Protein AF-A0A1F8TUD1-F1 (afdb_monomer_lite)

Radius of gyration: 25.62 Å; chains: 1; bounding box: 61×41×68 Å

Secondary structure (DSSP, 8-state):
-TT-HHHHHHHHHHHHHHHHHHHTTS-SHHHHHHHHHHHHHHHHIIIIIIS--PPPHHHHTTHHHHHHHHHHHHH---HHHHHHHHHHHHHHHHHHHHTTTT--GGG--HHHHHHHHHHHHHHHHHHHHHHHHHHHHHHHHTT------SHHHHHHHHHHHHHHHHHHHHHHHH-HHHHHHHHHHHHHTT-TTHHHHHHHHHHHHHHHHHHHHHHHHHHHT-SS----S----S----B-HHHHHHHHHHHHHHHHHHHHHHHHHHHS-GGGTTS----HHHHHHSSHHHHHHHHHHHHHHHHHHHHHB---SHHHHHHHHHHHHHHHHHHHHHHHHHHHHHHHHHHHH-S--

Structure (mmCIF, N/CA/C/O backbone):
data_AF-A0A1F8TUD1-F1
#
_entry.id   AF-A0A1F8TUD1-F1
#
loop_
_atom_site.group_PDB
_atom_site.id
_atom_site.type_symbol
_atom_site.label_atom_id
_atom_site.label_alt_id
_atom_site.label_comp_id
_atom_site.label_asym_id
_atom_site.label_entity_id
_atom_site.label_seq_id
_atom_site.pdbx_PDB_ins_code
_atom_site.Cartn_x
_atom_site.Cartn_y
_atom_site.Cartn_z
_atom_site.occupancy
_atom_site.B_iso_or_equiv
_atom_site.auth_seq_id
_atom_site.auth_comp_id
_atom_site.auth_asym_id
_atom_site.auth_atom_id
_atom_site.pdbx_PDB_model_num
ATOM 1 N N . MET A 1 1 ? -3.704 -7.486 23.487 1.00 61.41 1 MET A N 1
ATOM 2 C CA . MET A 1 1 ? -3.042 -7.770 22.191 1.00 61.41 1 MET A CA 1
ATOM 3 C C . MET A 1 1 ? -1.531 -8.007 22.282 1.00 61.41 1 MET A C 1
ATOM 5 O O . MET A 1 1 ? -1.034 -8.836 21.527 1.00 61.41 1 MET A O 1
ATOM 9 N N . LYS A 1 2 ? -0.790 -7.359 23.198 1.00 58.09 2 LYS A N 1
ATOM 10 C CA . LYS A 1 2 ? 0.679 -7.522 23.324 1.00 58.09 2 LYS A CA 1
ATOM 11 C C . LYS A 1 2 ? 1.158 -8.953 23.626 1.00 58.09 2 LYS A C 1
ATOM 13 O O . LYS A 1 2 ? 2.249 -9.323 23.222 1.00 58.09 2 LYS A O 1
ATOM 18 N N . SER A 1 3 ? 0.327 -9.776 24.269 1.00 57.09 3 SER A N 1
ATOM 19 C CA . SER A 1 3 ? 0.645 -11.175 24.593 1.00 57.09 3 SER A CA 1
ATOM 20 C C . SER A 1 3 ? 0.701 -12.112 23.378 1.00 57.09 3 SER A C 1
ATOM 22 O O . SER A 1 3 ? 1.361 -13.140 23.454 1.00 57.09 3 SER A O 1
ATOM 24 N N . ASN A 1 4 ? 0.014 -11.787 22.274 1.00 66.69 4 ASN A N 1
ATOM 25 C CA . ASN A 1 4 ? -0.028 -12.592 21.045 1.00 66.69 4 ASN A CA 1
ATOM 26 C C . ASN A 1 4 ? -0.238 -11.693 19.806 1.00 66.69 4 ASN A C 1
ATOM 28 O O . ASN A 1 4 ? -1.312 -11.720 19.195 1.00 66.69 4 ASN A O 1
ATOM 32 N N . PRO A 1 5 ? 0.776 -10.903 19.405 1.00 73.25 5 PRO A N 1
ATOM 33 C CA . PRO A 1 5 ? 0.675 -9.929 18.312 1.00 73.25 5 PRO A CA 1
ATOM 34 C C . PRO A 1 5 ? 0.312 -10.570 16.964 1.00 73.25 5 PRO A C 1
ATOM 36 O O . PRO A 1 5 ? -0.378 -9.956 16.155 1.00 73.25 5 PRO A O 1
ATOM 39 N N . ASN A 1 6 ? 0.695 -11.831 16.741 1.00 79.25 6 ASN A N 1
ATOM 40 C CA . ASN A 1 6 ? 0.394 -12.554 15.503 1.00 79.25 6 ASN A CA 1
ATOM 41 C C . ASN A 1 6 ? -1.113 -12.750 15.281 1.00 79.25 6 ASN A C 1
ATOM 43 O O . ASN A 1 6 ? -1.558 -12.749 14.139 1.00 79.25 6 ASN A O 1
ATOM 47 N N . ARG A 1 7 ? -1.916 -12.886 16.347 1.00 81.94 7 ARG A N 1
ATOM 48 C CA . ARG A 1 7 ? -3.369 -13.095 16.215 1.00 81.94 7 ARG A CA 1
ATOM 49 C C . ARG A 1 7 ? -4.081 -11.867 15.649 1.00 81.94 7 ARG A C 1
ATOM 51 O O . ARG A 1 7 ? -4.998 -12.035 14.855 1.00 81.94 7 ARG A O 1
ATOM 58 N N . LEU A 1 8 ? -3.639 -10.661 16.017 1.00 84.38 8 LEU A N 1
ATOM 59 C CA . LEU A 1 8 ? -4.177 -9.410 15.471 1.00 84.38 8 LEU A CA 1
ATOM 60 C C . LEU A 1 8 ? -3.982 -9.361 13.952 1.00 84.38 8 LEU A C 1
ATOM 62 O O . LEU A 1 8 ? -4.944 -9.184 13.213 1.00 84.38 8 LEU A O 1
ATOM 66 N N . TRP A 1 9 ? -2.743 -9.565 13.499 1.00 83.38 9 TRP A N 1
ATOM 67 C CA . TRP A 1 9 ? -2.404 -9.513 12.078 1.00 83.38 9 TRP A CA 1
ATOM 68 C C . TRP A 1 9 ? -3.069 -10.632 11.275 1.00 83.38 9 TRP A C 1
ATOM 70 O O . TRP A 1 9 ? -3.543 -10.374 10.177 1.00 83.38 9 TRP A O 1
ATOM 80 N N . LEU A 1 10 ? -3.171 -11.846 11.828 1.00 86.25 10 LEU A N 1
ATOM 81 C CA . LEU A 1 10 ? -3.878 -12.954 11.176 1.00 86.25 10 LEU A CA 1
ATOM 82 C C . LEU A 1 10 ? -5.362 -12.640 10.960 1.00 86.25 10 LEU A C 1
ATOM 84 O O . LEU A 1 10 ? -5.862 -12.833 9.859 1.00 86.25 10 LEU A O 1
ATOM 88 N N . VAL A 1 11 ? -6.055 -12.124 11.981 1.00 87.38 11 VAL A N 1
ATOM 89 C CA . VAL A 1 11 ? -7.473 -11.746 11.857 1.00 87.38 11 VAL A CA 1
ATOM 90 C C . VAL A 1 11 ? -7.641 -10.583 10.881 1.00 87.38 11 VAL A C 1
ATOM 92 O O . VAL A 1 11 ? -8.529 -10.624 10.038 1.00 87.38 11 VAL A O 1
ATOM 95 N N . ALA A 1 12 ? -6.773 -9.572 10.946 1.00 89.00 12 ALA A N 1
ATOM 96 C CA . ALA A 1 12 ? -6.828 -8.427 10.043 1.00 89.00 12 ALA A CA 1
ATOM 97 C C . ALA A 1 12 ? -6.612 -8.826 8.571 1.00 89.00 12 ALA A C 1
ATOM 99 O O . ALA A 1 12 ? -7.371 -8.396 7.706 1.00 89.00 12 ALA A O 1
ATOM 100 N N . VAL A 1 13 ? -5.623 -9.682 8.286 1.00 88.31 13 VAL A N 1
ATOM 101 C CA . VAL A 1 13 ? -5.366 -10.203 6.932 1.00 88.31 13 VAL A CA 1
ATOM 102 C C . VAL A 1 13 ? -6.499 -11.117 6.468 1.00 88.31 13 VAL A C 1
ATOM 104 O O . VAL A 1 13 ? -6.924 -11.006 5.323 1.00 88.31 13 VAL A O 1
ATOM 107 N N . ALA A 1 14 ? -7.037 -11.972 7.344 1.00 91.06 14 ALA A N 1
ATOM 108 C CA . ALA A 1 14 ? -8.183 -12.818 7.015 1.00 91.06 14 ALA A CA 1
ATOM 109 C C . ALA A 1 14 ? -9.430 -11.990 6.666 1.00 91.06 14 ALA A C 1
ATOM 111 O O . ALA A 1 14 ? -10.124 -12.320 5.709 1.00 91.06 14 ALA A O 1
ATOM 112 N N . LEU A 1 15 ? -9.690 -10.894 7.389 1.00 91.00 15 LEU A N 1
ATOM 113 C CA . LEU A 1 15 ? -10.767 -9.958 7.054 1.00 91.00 15 LEU A CA 1
ATOM 114 C C . LEU A 1 15 ? -10.487 -9.215 5.744 1.00 91.00 15 LEU A C 1
ATOM 116 O O . LEU A 1 15 ? -11.380 -9.118 4.913 1.00 91.00 15 LEU A O 1
ATOM 120 N N . GLY A 1 16 ? -9.253 -8.762 5.508 1.00 89.94 16 GLY A N 1
ATOM 121 C CA . GLY A 1 16 ? -8.873 -8.174 4.220 1.00 89.94 16 GLY A CA 1
ATOM 122 C C . GLY A 1 16 ? -9.109 -9.138 3.051 1.00 89.94 16 GLY A C 1
ATOM 123 O O . GLY A 1 16 ? -9.646 -8.744 2.022 1.00 89.94 16 GLY A O 1
ATOM 124 N N . TRP A 1 17 ? -8.780 -10.420 3.222 1.00 90.81 17 TRP A N 1
ATOM 125 C CA . TRP A 1 17 ? -9.014 -11.435 2.195 1.00 90.81 17 TRP A CA 1
ATOM 126 C C . TRP A 1 17 ? -10.499 -11.783 2.032 1.00 90.81 17 TRP A C 1
ATOM 128 O O . TRP A 1 17 ? -10.970 -11.972 0.915 1.00 90.81 17 TRP A O 1
ATOM 138 N N . ALA A 1 18 ? -11.264 -11.793 3.125 1.00 91.75 18 ALA A N 1
ATOM 139 C CA . ALA A 1 18 ? -12.715 -11.929 3.065 1.00 91.75 18 ALA A CA 1
ATOM 140 C C . ALA A 1 18 ? -13.369 -10.761 2.313 1.00 91.75 18 ALA A C 1
ATOM 142 O O . ALA A 1 18 ? -14.315 -10.984 1.566 1.00 91.75 18 ALA A O 1
ATOM 143 N N . PHE A 1 19 ? -12.857 -9.535 2.467 1.00 92.38 19 PHE A N 1
ATOM 144 C CA . PHE A 1 19 ? -13.314 -8.380 1.693 1.00 92.38 19 PHE A CA 1
ATOM 145 C C . PHE A 1 19 ? -13.095 -8.600 0.192 1.00 92.38 19 PHE A C 1
ATOM 147 O O . PHE A 1 19 ? -14.021 -8.453 -0.597 1.00 92.38 19 PHE A O 1
ATOM 154 N N . ASP A 1 20 ? -11.891 -9.014 -0.201 1.00 91.06 20 ASP A N 1
ATOM 155 C CA . ASP A 1 20 ? -11.594 -9.363 -1.592 1.00 91.06 20 ASP A CA 1
ATOM 156 C C . ASP A 1 20 ? -12.553 -10.437 -2.130 1.00 91.06 20 ASP A C 1
ATOM 158 O O . ASP A 1 20 ? -13.197 -10.223 -3.151 1.00 91.06 20 ASP A O 1
ATOM 162 N N . PHE A 1 21 ? -12.740 -11.538 -1.402 1.00 91.25 21 PHE A N 1
ATOM 163 C CA . PHE A 1 21 ? -13.650 -12.613 -1.805 1.00 91.25 21 PHE A CA 1
ATOM 164 C C . PHE A 1 21 ? -15.113 -12.155 -1.946 1.00 91.25 21 PHE A C 1
ATOM 166 O O . PHE A 1 21 ? -15.819 -12.594 -2.850 1.00 91.25 21 PHE A O 1
ATOM 173 N N . LEU A 1 22 ? -15.578 -11.275 -1.057 1.00 90.50 22 LEU A N 1
ATOM 174 C CA . LEU A 1 22 ? -16.972 -10.834 -1.002 1.00 90.50 22 LEU A CA 1
ATOM 175 C C . LEU A 1 22 ? -17.300 -9.709 -1.991 1.00 90.50 22 LEU A C 1
ATOM 177 O O . LEU A 1 22 ? -18.443 -9.613 -2.432 1.00 90.50 22 LEU A O 1
ATOM 181 N N . PHE A 1 23 ? -16.348 -8.844 -2.337 1.00 91.56 23 PHE A N 1
ATOM 182 C CA . PHE A 1 23 ? -16.623 -7.652 -3.151 1.00 91.56 23 PHE A CA 1
ATOM 183 C C . PHE A 1 23 ? -15.981 -7.691 -4.541 1.00 91.56 23 PHE A C 1
ATOM 185 O O . PHE A 1 23 ? -16.411 -6.949 -5.427 1.00 91.56 23 PHE A O 1
ATOM 192 N N . TRP A 1 24 ? -14.990 -8.553 -4.784 1.00 89.06 24 TRP A N 1
ATOM 193 C CA . TRP A 1 24 ? -14.382 -8.664 -6.108 1.00 89.06 24 TRP A CA 1
ATOM 194 C C . TRP A 1 24 ? -15.387 -9.209 -7.126 1.00 89.06 24 TRP A C 1
ATOM 196 O O . TRP A 1 24 ? -15.834 -10.345 -7.017 1.00 89.06 24 TRP A O 1
ATOM 206 N N . LYS A 1 25 ? -15.740 -8.394 -8.131 1.00 87.56 25 LYS A N 1
ATOM 207 C CA . LYS A 1 25 ? -16.712 -8.730 -9.197 1.00 87.56 25 LYS A CA 1
ATOM 208 C C . LYS A 1 25 ? -18.117 -9.101 -8.672 1.00 87.56 25 LYS A C 1
ATOM 210 O O . LYS A 1 25 ? -18.913 -9.687 -9.404 1.00 87.56 25 LYS A O 1
ATOM 215 N N . HIS A 1 26 ? -18.451 -8.709 -7.441 1.00 87.75 26 HIS A N 1
ATOM 216 C CA . HIS A 1 26 ? -19.737 -8.986 -6.802 1.00 87.75 26 HIS A CA 1
ATOM 217 C C . HIS A 1 26 ? -20.411 -7.703 -6.301 1.00 87.75 26 HIS A C 1
ATOM 219 O O . HIS A 1 26 ? -19.755 -6.775 -5.831 1.00 87.75 26 HIS A O 1
ATOM 225 N N . ALA A 1 27 ? -21.743 -7.647 -6.388 1.00 84.75 27 ALA A N 1
ATOM 226 C CA . ALA A 1 27 ? -22.508 -6.524 -5.856 1.00 84.75 27 ALA A CA 1
ATOM 227 C C . ALA A 1 27 ? -22.496 -6.535 -4.310 1.00 84.75 27 ALA A C 1
ATOM 229 O O . ALA A 1 27 ? -22.614 -7.611 -3.721 1.00 84.75 27 ALA A O 1
ATOM 230 N N . PRO A 1 28 ? -22.424 -5.365 -3.641 1.00 80.25 28 PRO A N 1
ATOM 231 C CA . PRO A 1 28 ? -22.338 -5.279 -2.183 1.00 80.25 28 PRO A CA 1
ATOM 232 C C . PRO A 1 28 ? -23.462 -6.010 -1.446 1.00 80.25 28 PRO A C 1
ATOM 234 O O . PRO A 1 28 ? -23.161 -6.798 -0.564 1.00 80.25 28 PRO A O 1
ATOM 237 N N . GLY A 1 29 ? -24.729 -5.780 -1.814 1.00 85.44 29 GLY A N 1
ATOM 238 C CA . GLY A 1 29 ? -25.938 -6.440 -1.289 1.00 85.44 29 GLY A CA 1
ATOM 239 C C . GLY A 1 29 ? -25.776 -7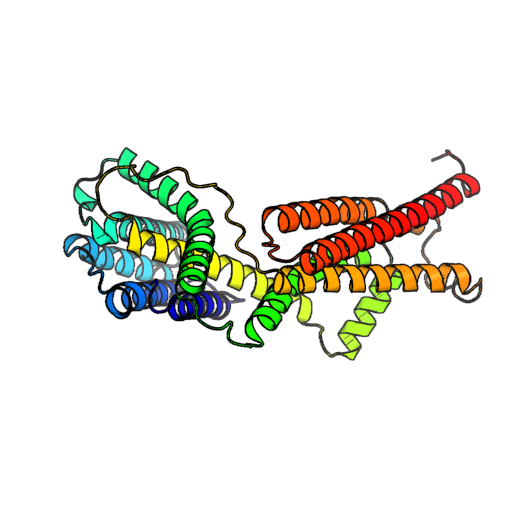.199 0.038 1.00 85.44 29 GLY A C 1
ATOM 240 O O . GLY A 1 29 ? -25.569 -6.601 1.096 1.00 85.44 29 GLY A O 1
ATOM 241 N N . VAL A 1 30 ? -25.895 -8.532 -0.029 1.00 89.81 30 VAL A N 1
ATOM 242 C CA . VAL A 1 30 ? -25.765 -9.448 1.124 1.00 89.81 30 VAL A CA 1
ATOM 243 C C . VAL A 1 30 ? -24.314 -9.546 1.607 1.00 89.81 30 VAL A C 1
ATOM 245 O O . VAL A 1 30 ? -24.059 -9.687 2.803 1.00 89.81 30 VAL A O 1
ATOM 248 N N . ASN A 1 31 ? -23.355 -9.429 0.690 1.00 92.62 31 ASN A N 1
ATOM 249 C CA . ASN A 1 31 ? -21.925 -9.534 0.966 1.00 92.62 31 ASN A CA 1
ATOM 250 C C . ASN A 1 31 ? -21.457 -8.466 1.968 1.00 92.62 31 ASN A C 1
ATOM 252 O O . ASN A 1 31 ? -20.642 -8.753 2.842 1.00 92.62 31 ASN A O 1
ATOM 256 N N . PHE A 1 32 ? -22.048 -7.270 1.922 1.00 91.69 32 PHE A N 1
ATOM 257 C CA . PHE A 1 32 ? -21.825 -6.205 2.891 1.00 91.69 32 PHE A CA 1
ATOM 258 C C . PHE A 1 32 ? -22.290 -6.593 4.293 1.00 91.69 32 PHE A C 1
ATOM 260 O O . PHE A 1 32 ? -21.523 -6.460 5.246 1.00 91.69 32 PHE A O 1
ATOM 267 N N . ALA A 1 33 ? -23.499 -7.142 4.426 1.00 92.12 33 ALA A N 1
ATOM 268 C CA . ALA A 1 33 ? -24.016 -7.599 5.713 1.00 92.12 33 ALA A CA 1
ATOM 269 C C . ALA A 1 33 ? -23.142 -8.714 6.312 1.00 92.12 33 ALA A C 1
ATOM 271 O O . ALA A 1 33 ? -22.787 -8.659 7.491 1.00 92.12 33 ALA A O 1
ATOM 272 N N . ILE A 1 34 ? -22.731 -9.683 5.484 1.00 93.12 34 ILE A N 1
ATOM 273 C CA . ILE A 1 34 ? -21.810 -10.757 5.885 1.00 93.12 34 ILE A CA 1
ATOM 274 C C . ILE A 1 34 ? -20.489 -10.159 6.372 1.00 93.12 34 ILE A C 1
ATOM 276 O O . ILE A 1 34 ? -20.013 -10.507 7.454 1.00 93.12 34 ILE A O 1
ATOM 280 N N . TYR A 1 35 ? -19.914 -9.226 5.614 1.00 93.81 35 TYR A N 1
ATOM 281 C CA . TYR A 1 35 ? -18.638 -8.613 5.960 1.00 93.81 35 TYR A CA 1
ATOM 282 C C . TYR A 1 35 ? -18.697 -7.823 7.276 1.00 93.81 35 TYR A C 1
ATOM 284 O O . TYR A 1 35 ? -17.788 -7.925 8.103 1.00 93.81 35 TYR A O 1
ATOM 292 N N . VAL A 1 36 ? -19.790 -7.092 7.518 1.00 92.19 36 VAL A N 1
ATOM 293 C CA . VAL A 1 36 ? -20.034 -6.379 8.783 1.00 92.19 36 VAL A CA 1
ATOM 294 C C . VAL A 1 36 ? -20.066 -7.354 9.960 1.00 92.19 36 VAL A C 1
ATOM 296 O O . VAL A 1 36 ? -19.389 -7.127 10.966 1.00 92.19 36 VAL A O 1
ATOM 299 N N . VAL A 1 37 ? -20.785 -8.472 9.826 1.00 93.12 37 VAL A N 1
ATOM 300 C CA . VAL A 1 37 ? -20.826 -9.520 10.856 1.00 93.12 37 VAL A CA 1
ATOM 301 C C . VAL A 1 37 ? -19.435 -10.113 11.084 1.00 93.12 37 VAL A C 1
ATOM 303 O O . VAL A 1 37 ? -19.018 -10.253 12.234 1.00 93.12 37 VAL A O 1
ATOM 306 N N . MET A 1 38 ? -18.675 -10.398 10.024 1.00 92.56 38 MET A N 1
ATOM 307 C CA . MET A 1 38 ? -17.301 -10.897 10.145 1.00 92.56 38 MET A CA 1
ATOM 308 C C . MET A 1 38 ? -16.391 -9.912 10.890 1.00 92.56 38 MET A C 1
ATOM 310 O O . MET A 1 38 ? -15.624 -10.331 11.759 1.00 92.56 38 MET A O 1
ATOM 314 N N . CYS A 1 39 ? -16.501 -8.610 10.613 1.00 91.19 39 CYS A N 1
ATOM 315 C CA . CYS A 1 39 ? -15.739 -7.574 11.311 1.00 91.19 39 CYS A CA 1
ATOM 316 C C . CYS A 1 39 ? -16.093 -7.504 12.803 1.00 91.19 39 CYS A C 1
ATOM 318 O O . CYS A 1 39 ? -15.195 -7.426 13.644 1.00 91.19 39 CYS A O 1
ATOM 320 N N . LEU A 1 40 ? -17.384 -7.582 13.144 1.00 90.38 40 LEU A N 1
ATOM 321 C CA . LEU A 1 40 ? -17.854 -7.604 14.531 1.00 90.38 40 LEU A CA 1
ATOM 322 C C . LEU A 1 40 ? -17.370 -8.854 15.275 1.00 90.38 40 LEU A C 1
ATOM 324 O O . LEU A 1 40 ? -16.842 -8.741 16.381 1.00 90.38 40 LEU A O 1
ATOM 328 N N . VAL A 1 41 ? -17.496 -10.037 14.667 1.00 89.81 41 VAL A N 1
ATOM 329 C CA . VAL A 1 41 ? -17.037 -11.308 15.251 1.00 89.81 41 VAL A CA 1
ATOM 330 C C . VAL A 1 41 ? -15.518 -11.313 15.422 1.00 89.81 41 VAL A C 1
ATOM 332 O O . VAL A 1 41 ? -15.030 -11.668 16.494 1.00 89.81 41 VAL A O 1
ATOM 335 N N . GLY A 1 42 ? -14.763 -10.871 14.412 1.00 86.19 42 GLY A N 1
ATOM 336 C CA . GLY A 1 42 ? -13.303 -10.769 14.470 1.00 86.19 42 GLY A CA 1
ATOM 337 C C . GLY A 1 42 ? -12.827 -9.790 15.546 1.00 86.19 42 GLY A C 1
ATOM 338 O O . GLY A 1 42 ? -11.941 -10.122 16.338 1.00 86.19 42 GLY A O 1
ATOM 339 N N . GLY A 1 43 ? -13.464 -8.619 15.634 1.00 83.44 43 GLY A N 1
ATOM 340 C CA . GLY A 1 43 ? -13.199 -7.626 16.674 1.00 83.44 43 GLY A CA 1
ATOM 341 C C . GLY A 1 43 ? -13.512 -8.153 18.075 1.00 83.44 43 GLY A C 1
ATOM 342 O O . GLY A 1 43 ? -12.661 -8.085 18.962 1.00 83.44 43 GLY A O 1
ATOM 343 N N . MET A 1 44 ? -14.687 -8.760 18.268 1.00 83.25 44 MET A N 1
ATOM 344 C CA . MET A 1 44 ? -15.079 -9.375 19.540 1.00 83.25 44 MET A CA 1
ATOM 345 C C . MET A 1 44 ? -14.133 -10.508 19.946 1.00 83.25 44 MET A C 1
ATOM 347 O O . MET A 1 44 ? -13.698 -10.547 21.094 1.00 83.25 44 MET A O 1
ATOM 351 N N . TYR A 1 45 ? -13.751 -11.392 19.021 1.00 85.25 45 TYR A N 1
ATOM 352 C CA . TYR A 1 45 ? -12.788 -12.465 19.283 1.00 85.25 45 TYR A CA 1
ATOM 353 C C . TYR A 1 45 ? -11.440 -11.921 19.777 1.00 85.25 45 TYR A C 1
ATOM 355 O O . TYR A 1 45 ? -10.878 -12.433 20.750 1.00 85.25 45 TYR A O 1
ATOM 363 N N . LEU A 1 46 ? -10.928 -10.857 19.153 1.00 80.38 46 LEU A N 1
ATOM 364 C CA . LEU A 1 46 ? -9.670 -10.236 19.562 1.00 80.38 46 LEU A CA 1
ATOM 365 C C . LEU A 1 46 ? -9.781 -9.541 20.927 1.00 80.38 46 LEU A C 1
ATOM 367 O O . LEU A 1 46 ? -8.939 -9.760 21.800 1.00 80.38 46 LEU A O 1
ATOM 371 N N . LEU A 1 47 ? -10.818 -8.730 21.127 1.00 78.00 47 LEU A N 1
ATOM 372 C CA . LEU A 1 47 ? -10.969 -7.890 22.316 1.00 78.00 47 LEU A CA 1
ATOM 373 C C . LEU A 1 47 ? -11.369 -8.724 23.551 1.00 78.00 47 LEU A C 1
ATOM 375 O O . LEU A 1 47 ? -10.714 -8.656 24.592 1.00 78.00 47 LEU A O 1
ATOM 379 N N . LEU A 1 48 ? -12.357 -9.617 23.425 1.00 77.56 48 LEU A N 1
ATOM 380 C CA . LEU A 1 48 ? -12.795 -10.501 24.515 1.00 77.56 48 LEU A CA 1
ATOM 381 C C . LEU A 1 48 ? -11.841 -11.679 24.739 1.00 77.56 48 LEU A C 1
ATOM 383 O O . LEU A 1 48 ? -11.545 -12.021 25.884 1.00 77.56 48 LEU A O 1
ATOM 387 N N . GLY A 1 49 ? -11.380 -12.318 23.661 1.00 64.19 49 GLY A N 1
ATOM 388 C CA . GLY A 1 49 ? -10.632 -13.574 23.735 1.00 64.19 49 GLY A CA 1
ATOM 389 C C . GLY A 1 49 ? -9.146 -13.398 24.039 1.00 64.19 49 GLY A C 1
ATOM 390 O O . GLY A 1 49 ? -8.570 -14.207 24.767 1.00 64.19 49 GLY A O 1
ATOM 391 N N . VAL A 1 50 ? -8.508 -12.349 23.507 1.00 61.38 50 VAL A N 1
ATOM 392 C CA . VAL A 1 50 ? -7.052 -12.149 23.644 1.00 61.38 50 VAL A CA 1
ATOM 393 C C . VAL A 1 50 ? -6.716 -11.132 24.727 1.00 61.38 50 VAL A C 1
ATOM 395 O O . VAL A 1 50 ? -5.732 -11.302 25.446 1.00 61.38 50 VAL A O 1
ATOM 398 N N . GLU A 1 51 ? -7.507 -10.070 24.849 1.00 63.06 51 GLU A N 1
ATOM 399 C CA . GLU A 1 51 ? -7.220 -8.960 25.763 1.00 63.06 51 GLU A CA 1
ATOM 400 C C . GLU A 1 51 ? -8.119 -8.940 27.003 1.00 63.06 51 GLU A C 1
ATOM 402 O O . GLU A 1 51 ? -7.821 -8.226 27.958 1.00 63.06 51 GLU A O 1
ATOM 407 N N . LYS A 1 52 ? -9.173 -9.772 27.022 1.00 68.25 52 LYS A N 1
ATOM 408 C CA . LYS A 1 52 ? -10.198 -9.834 28.079 1.00 68.25 52 LYS A CA 1
ATOM 409 C C . LYS A 1 52 ? -10.865 -8.476 28.346 1.00 68.25 52 LYS A C 1
ATOM 411 O O . LYS A 1 52 ? -11.442 -8.268 29.414 1.00 68.25 52 LYS A O 1
ATOM 416 N N . THR A 1 53 ? -10.823 -7.564 27.376 1.00 68.12 53 THR A N 1
ATOM 417 C CA . THR A 1 53 ? -11.467 -6.255 27.438 1.00 68.12 53 THR A CA 1
ATOM 418 C C . THR A 1 53 ? -12.923 -6.409 27.019 1.00 68.12 53 THR A C 1
ATOM 420 O O . THR A 1 53 ? -13.271 -6.522 25.841 1.00 68.12 53 THR A O 1
ATOM 423 N N . ARG A 1 54 ? -13.796 -6.490 28.026 1.00 72.69 54 ARG A N 1
ATOM 424 C CA . ARG A 1 54 ? -15.237 -6.614 27.805 1.00 72.69 54 ARG A CA 1
ATOM 425 C C . ARG A 1 54 ? -15.807 -5.274 27.332 1.00 72.69 54 ARG A C 1
ATOM 427 O O . ARG A 1 54 ? -15.439 -4.252 27.913 1.00 72.69 54 ARG A O 1
ATOM 434 N N . PRO A 1 55 ? -16.695 -5.277 26.324 1.00 77.06 55 PRO A N 1
ATOM 435 C CA . PRO A 1 55 ? -17.387 -4.067 25.918 1.00 77.06 55 PRO A CA 1
ATOM 436 C C . PRO A 1 55 ? -18.277 -3.567 27.055 1.00 77.06 55 PRO A C 1
ATOM 438 O O . PRO A 1 55 ? -18.801 -4.362 27.848 1.00 77.06 55 PRO A O 1
ATOM 441 N N . ALA A 1 56 ? -18.479 -2.254 27.116 1.00 76.81 56 ALA A N 1
ATOM 442 C CA . ALA A 1 56 ? -19.506 -1.685 27.975 1.00 76.81 56 ALA A CA 1
ATOM 443 C C . ALA A 1 56 ? -20.885 -2.234 27.566 1.00 76.81 56 ALA A C 1
ATOM 445 O O . ALA A 1 56 ? -21.182 -2.369 26.377 1.00 76.81 56 ALA A O 1
ATOM 446 N N . ARG A 1 57 ? -21.744 -2.543 28.547 1.00 77.81 57 ARG A N 1
ATOM 447 C CA . ARG A 1 57 ? -23.095 -3.078 28.278 1.00 77.81 57 ARG A CA 1
ATOM 448 C C . ARG A 1 57 ? -23.907 -2.141 27.383 1.00 77.81 57 ARG A C 1
ATOM 450 O O . ARG A 1 57 ? -24.622 -2.610 26.506 1.00 77.81 57 ARG A O 1
ATOM 457 N N . ASP A 1 58 ? -23.714 -0.839 27.551 1.00 73.94 58 ASP A N 1
ATOM 458 C CA . ASP A 1 58 ? -24.416 0.190 26.787 1.00 73.94 58 ASP A CA 1
ATOM 459 C C . ASP A 1 58 ? -23.945 0.269 25.328 1.00 73.94 58 ASP A C 1
ATOM 461 O O . ASP A 1 58 ? -24.750 0.530 24.436 1.00 73.94 58 ASP A O 1
ATOM 465 N N . ALA A 1 59 ? -22.675 -0.050 25.052 1.00 79.00 59 ALA A N 1
ATOM 466 C CA . ALA A 1 59 ? -22.151 -0.131 23.688 1.00 79.00 59 ALA A CA 1
ATOM 467 C C . ALA A 1 59 ? -22.716 -1.340 22.922 1.00 79.00 59 ALA A C 1
ATOM 469 O O . ALA A 1 59 ? -22.898 -1.266 21.710 1.00 79.00 59 ALA A O 1
ATOM 470 N N . LEU A 1 60 ? -23.049 -2.445 23.605 1.00 84.44 60 LEU A N 1
ATOM 471 C CA . LEU A 1 60 ? -23.641 -3.628 22.960 1.00 84.44 60 LEU A CA 1
ATOM 472 C C . LEU A 1 60 ? -25.019 -3.346 22.349 1.00 84.44 60 LEU A C 1
ATOM 474 O O . LEU A 1 60 ? -25.384 -3.989 21.367 1.00 84.44 60 LEU A O 1
ATOM 478 N N . TRP A 1 61 ? -25.758 -2.363 22.869 1.00 85.19 61 TRP A N 1
ATOM 479 C CA . TRP A 1 61 ? -27.039 -1.955 22.289 1.00 85.19 61 TRP A CA 1
ATOM 480 C C . TRP A 1 61 ? -26.903 -1.406 20.867 1.00 85.19 61 TRP A C 1
ATOM 482 O O . TRP A 1 61 ? -27.845 -1.538 20.091 1.00 85.19 61 TRP A O 1
ATOM 492 N N . LEU A 1 62 ? -25.730 -0.881 20.483 1.00 84.75 62 LEU A N 1
ATOM 493 C CA . LEU A 1 62 ? -25.457 -0.430 19.113 1.00 84.75 62 LEU A CA 1
ATOM 494 C C . LEU A 1 62 ? -25.409 -1.582 18.102 1.00 84.75 62 LEU A C 1
ATOM 496 O O . LEU A 1 62 ? -25.596 -1.345 16.911 1.00 84.75 62 LEU A O 1
ATOM 500 N N . LEU A 1 63 ? -25.225 -2.833 18.539 1.00 88.62 63 LEU A N 1
ATOM 501 C CA . LEU A 1 63 ? -25.234 -3.982 17.628 1.00 88.62 63 LEU A CA 1
ATOM 502 C C . LEU A 1 63 ? -26.594 -4.158 16.943 1.00 88.62 63 LEU A C 1
ATOM 504 O O . LEU A 1 63 ? -26.639 -4.545 15.779 1.00 88.62 63 LEU A O 1
ATOM 508 N N . ILE A 1 64 ? -27.694 -3.832 17.629 1.00 89.12 64 ILE A N 1
ATOM 509 C CA . ILE A 1 64 ? -29.051 -3.953 17.082 1.00 89.12 64 ILE A CA 1
ATOM 510 C C . ILE A 1 64 ? -29.247 -3.035 15.862 1.00 89.12 64 ILE A C 1
ATOM 512 O O . ILE A 1 64 ? -29.554 -3.556 14.787 1.00 89.12 64 ILE A O 1
ATOM 516 N N . PRO A 1 65 ? -29.045 -1.703 15.954 1.00 89.00 65 PRO A N 1
ATOM 517 C CA . PRO A 1 65 ? -29.189 -0.831 14.796 1.00 89.00 65 PRO A CA 1
ATOM 518 C C . PRO A 1 65 ? -28.130 -1.105 13.718 1.00 89.00 65 PRO A C 1
ATOM 520 O O . PRO A 1 65 ? -28.457 -1.004 12.539 1.00 89.00 65 PRO A O 1
ATOM 523 N N . ILE A 1 66 ? -26.905 -1.524 14.074 1.00 89.31 66 ILE A N 1
ATOM 524 C CA . ILE A 1 66 ? -25.889 -1.931 13.084 1.00 89.31 66 ILE A CA 1
ATOM 525 C C . ILE A 1 66 ? -26.397 -3.103 12.237 1.00 89.31 66 ILE A C 1
ATOM 527 O O . ILE A 1 66 ? -26.370 -3.031 11.011 1.00 89.31 66 ILE A O 1
ATOM 531 N N . LEU A 1 67 ? -26.887 -4.170 12.876 1.00 93.06 67 LEU A N 1
ATOM 532 C CA . LEU A 1 67 ? -27.392 -5.352 12.173 1.00 93.06 67 LEU A CA 1
ATOM 533 C C . LEU A 1 67 ? -28.674 -5.049 11.390 1.00 93.06 67 LEU A C 1
ATOM 535 O O . LEU A 1 67 ? -28.861 -5.580 10.294 1.00 93.06 67 LEU A O 1
ATOM 539 N N . PHE A 1 68 ? -29.532 -4.169 11.911 1.00 92.56 68 PHE A N 1
ATOM 540 C CA . PHE A 1 68 ? -30.719 -3.706 11.199 1.00 92.56 68 PHE A CA 1
ATOM 541 C C . PHE A 1 68 ? -30.345 -2.997 9.891 1.00 92.56 68 PHE A C 1
ATOM 543 O O . PHE A 1 68 ? -30.784 -3.428 8.826 1.00 92.56 68 PHE A O 1
ATOM 550 N N . PHE A 1 69 ? -29.493 -1.966 9.935 1.00 91.00 69 PHE A N 1
ATOM 551 C CA . PHE A 1 69 ? -29.099 -1.240 8.722 1.00 91.00 69 PHE A CA 1
ATOM 552 C C . PHE A 1 69 ? -28.266 -2.100 7.769 1.00 91.00 69 PHE A C 1
ATOM 554 O O . PHE A 1 69 ? -28.481 -2.022 6.561 1.00 91.00 69 PHE A O 1
ATOM 561 N N . ALA A 1 70 ? -27.422 -2.997 8.286 1.00 90.88 70 ALA A N 1
ATOM 562 C CA . ALA A 1 70 ? -26.731 -3.991 7.469 1.00 90.88 70 ALA A CA 1
ATOM 563 C C . ALA A 1 70 ? -27.713 -4.934 6.752 1.00 90.88 70 ALA A C 1
ATOM 565 O O . ALA A 1 70 ? -27.456 -5.359 5.636 1.00 90.88 70 ALA A O 1
ATOM 566 N N . THR A 1 71 ? -28.863 -5.245 7.355 1.00 91.75 71 THR A N 1
ATOM 567 C CA . THR A 1 71 ? -29.903 -6.056 6.702 1.00 91.75 71 THR A CA 1
ATOM 568 C C . THR A 1 71 ? -30.628 -5.269 5.608 1.00 91.75 71 THR A C 1
ATOM 570 O O . THR A 1 71 ? -30.923 -5.792 4.531 1.00 91.75 71 THR A O 1
ATOM 573 N N . VAL A 1 72 ? -30.874 -3.976 5.837 1.00 90.94 72 VAL A N 1
ATOM 574 C CA . VAL A 1 72 ? -31.536 -3.100 4.859 1.00 90.94 72 VAL A CA 1
ATOM 575 C C . VAL A 1 72 ? -30.756 -3.018 3.539 1.00 90.94 72 VAL A C 1
ATOM 577 O O . VAL A 1 72 ? -31.397 -2.932 2.491 1.00 90.94 72 VAL A O 1
ATOM 580 N N . THR A 1 73 ? -29.418 -3.133 3.551 1.00 88.00 73 THR A N 1
ATOM 581 C CA . THR A 1 73 ? -28.588 -3.044 2.328 1.00 88.00 73 THR A CA 1
ATOM 582 C C . THR A 1 73 ? -28.880 -4.122 1.286 1.00 88.00 73 THR A C 1
ATOM 584 O O . THR A 1 73 ? -28.555 -3.921 0.118 1.00 88.00 73 THR A O 1
ATOM 587 N N . PHE A 1 74 ? -29.482 -5.252 1.673 1.00 88.00 74 PHE A N 1
ATOM 588 C CA . PHE A 1 74 ? -29.865 -6.313 0.736 1.00 88.00 74 PHE A CA 1
ATOM 589 C C . PHE A 1 74 ? -31.374 -6.534 0.620 1.00 88.00 74 PHE A C 1
ATOM 591 O O . PHE A 1 74 ? -31.825 -7.136 -0.351 1.00 88.00 74 PHE A O 1
ATOM 598 N N . VAL A 1 75 ? -32.167 -6.043 1.577 1.00 90.00 75 VAL A N 1
ATOM 599 C CA . VAL A 1 75 ? -33.637 -6.116 1.516 1.00 90.00 75 VAL A CA 1
ATOM 600 C C . VAL A 1 75 ? -34.217 -5.028 0.608 1.00 90.00 75 VAL A C 1
ATOM 602 O O . VAL A 1 75 ? -35.268 -5.226 -0.003 1.00 90.00 75 VAL A O 1
ATOM 605 N N . ARG A 1 76 ? -33.559 -3.866 0.505 1.00 86.81 76 ARG A N 1
ATOM 606 C CA . ARG A 1 76 ? -34.024 -2.735 -0.310 1.00 86.81 76 ARG A CA 1
ATOM 607 C C . ARG A 1 76 ? -32.979 -2.342 -1.349 1.00 86.81 76 ARG A C 1
ATOM 609 O O . ARG A 1 76 ? -31.876 -1.942 -1.005 1.00 86.81 76 ARG A O 1
ATOM 616 N N . ALA A 1 77 ? -33.379 -2.396 -2.619 1.00 82.38 77 ALA A N 1
ATOM 617 C CA . ALA A 1 77 ? -32.555 -1.992 -3.761 1.00 82.38 77 ALA A CA 1
ATOM 618 C C . ALA A 1 77 ? -32.744 -0.518 -4.173 1.00 82.38 77 ALA A C 1
ATOM 620 O O . ALA A 1 77 ? -32.120 -0.065 -5.128 1.00 82.38 77 ALA A O 1
ATOM 621 N N . GLU A 1 78 ? -33.621 0.229 -3.490 1.00 90.44 78 GLU A N 1
ATOM 622 C CA . GLU A 1 78 ? -33.834 1.649 -3.788 1.00 90.44 78 GLU A CA 1
ATOM 623 C C . GLU A 1 78 ? -32.539 2.437 -3.488 1.00 90.44 78 GLU A C 1
ATOM 625 O O . GLU A 1 78 ? -32.011 2.301 -2.379 1.00 90.44 78 GLU A O 1
ATOM 630 N N . PRO A 1 79 ? -31.997 3.219 -4.447 1.00 88.31 79 PRO A N 1
ATOM 631 C CA . PRO A 1 79 ? -30.654 3.789 -4.340 1.00 88.31 79 PRO A CA 1
ATOM 632 C C . PRO A 1 79 ? -30.415 4.657 -3.102 1.00 88.31 79 PRO A C 1
ATOM 634 O O . PRO A 1 79 ? -29.368 4.519 -2.465 1.00 88.31 79 PRO A O 1
ATOM 637 N N . LEU A 1 80 ? -31.363 5.526 -2.734 1.00 90.25 80 LEU A N 1
ATOM 638 C CA . LEU A 1 80 ? -31.209 6.416 -1.582 1.00 90.25 80 LEU A CA 1
ATOM 639 C C . LEU A 1 80 ? -31.215 5.625 -0.269 1.00 90.25 80 LEU A C 1
ATOM 641 O O . LEU A 1 80 ? -30.364 5.837 0.594 1.00 90.25 80 LEU A O 1
ATOM 645 N N . THR A 1 81 ? -32.138 4.676 -0.137 1.00 90.25 81 THR A N 1
ATOM 646 C CA . THR A 1 81 ? -32.276 3.791 1.025 1.00 90.25 81 THR A CA 1
ATOM 647 C C . THR A 1 81 ? -31.048 2.904 1.181 1.00 90.25 81 THR A C 1
ATOM 649 O O . THR A 1 81 ? -30.519 2.778 2.286 1.00 90.25 81 THR A O 1
ATOM 652 N N . ALA A 1 82 ? -30.560 2.320 0.084 1.00 88.06 82 ALA A N 1
ATOM 653 C CA . ALA A 1 82 ? -29.350 1.511 0.086 1.00 88.06 82 ALA A CA 1
ATOM 654 C C . ALA A 1 82 ? -28.139 2.357 0.497 1.00 88.06 82 ALA A C 1
ATOM 656 O O . ALA A 1 82 ? -27.408 1.964 1.404 1.00 88.06 82 ALA A O 1
ATOM 657 N N . PHE A 1 83 ? -27.946 3.536 -0.103 1.00 89.31 83 PHE A N 1
ATOM 658 C CA . PHE A 1 83 ? -26.869 4.456 0.270 1.00 89.31 83 PHE A CA 1
ATOM 659 C C . PHE A 1 83 ? -26.914 4.815 1.761 1.00 89.31 83 PHE A C 1
ATOM 661 O O . PHE A 1 83 ? -25.908 4.690 2.464 1.00 89.31 83 PHE A O 1
ATOM 668 N N . LEU A 1 84 ? -28.093 5.190 2.264 1.00 90.94 84 LEU A N 1
ATOM 669 C CA . LEU A 1 84 ? -28.279 5.579 3.658 1.00 90.94 84 LEU A CA 1
ATOM 670 C C . LEU A 1 84 ? -28.028 4.407 4.615 1.00 90.94 84 LEU A C 1
ATOM 672 O O . LEU A 1 84 ? -27.413 4.595 5.660 1.00 90.94 84 LEU A O 1
ATOM 676 N N . ALA A 1 85 ? -28.430 3.190 4.243 1.00 91.25 85 ALA A N 1
ATOM 677 C CA . ALA A 1 85 ? -28.164 1.985 5.019 1.00 91.25 85 ALA A CA 1
ATOM 678 C C . ALA A 1 85 ? -26.661 1.667 5.106 1.00 91.25 85 ALA A C 1
ATOM 680 O O . ALA A 1 85 ? -26.164 1.395 6.200 1.00 91.25 85 ALA A O 1
ATOM 681 N N . HIS A 1 86 ? -25.910 1.772 4.002 1.00 90.44 86 HIS A N 1
ATOM 682 C CA . HIS A 1 86 ? -24.449 1.610 4.029 1.00 90.44 86 HIS A CA 1
ATOM 683 C C . HIS A 1 86 ? -23.794 2.678 4.913 1.00 90.44 86 HIS A C 1
ATOM 685 O O . HIS A 1 86 ? -22.989 2.351 5.788 1.00 90.44 86 HIS A O 1
ATOM 691 N N . PHE A 1 87 ? -24.176 3.946 4.727 1.00 89.94 87 PHE A N 1
ATOM 692 C CA . PHE A 1 87 ? -23.642 5.067 5.497 1.00 89.94 87 PHE A CA 1
ATOM 693 C C . PHE A 1 87 ? -23.911 4.913 6.998 1.00 89.94 87 PHE A C 1
ATOM 695 O O . PHE A 1 87 ? -22.980 4.982 7.799 1.00 89.94 87 PHE A O 1
ATOM 702 N N . LEU A 1 88 ? -25.161 4.643 7.385 1.00 91.00 88 LEU A N 1
ATOM 703 C CA . LEU A 1 88 ? -25.549 4.469 8.785 1.00 91.00 88 LEU A CA 1
ATOM 704 C C . LEU A 1 88 ? -24.867 3.256 9.416 1.00 91.00 88 LEU A C 1
ATOM 706 O O . LEU A 1 88 ? -24.426 3.344 10.558 1.00 91.00 88 LEU A O 1
ATOM 710 N N . THR A 1 89 ? -24.707 2.156 8.678 1.00 91.50 89 THR A N 1
ATOM 711 C CA . THR A 1 89 ? -23.986 0.977 9.181 1.00 91.50 89 THR A CA 1
ATOM 712 C C . THR A 1 89 ? -22.525 1.311 9.490 1.00 91.50 89 THR A C 1
ATOM 714 O O . THR A 1 89 ? -22.040 0.997 10.578 1.00 91.50 89 THR A O 1
ATOM 717 N N . LEU A 1 90 ? -21.822 1.988 8.574 1.00 90.62 90 LEU A N 1
ATOM 718 C CA . LEU A 1 90 ? -20.425 2.396 8.774 1.00 90.62 90 LEU A CA 1
ATOM 719 C C . LEU A 1 90 ? -20.279 3.435 9.893 1.00 90.62 90 LEU A C 1
ATOM 721 O O . LEU A 1 90 ? -19.368 3.333 10.716 1.00 90.62 90 LEU A O 1
ATOM 725 N N . PHE A 1 91 ? -21.193 4.405 9.955 1.00 87.31 91 PHE A N 1
ATOM 726 C CA . PHE A 1 91 ? -21.225 5.408 11.013 1.00 87.31 91 PHE A CA 1
ATOM 727 C C . PHE A 1 91 ? -21.408 4.753 12.387 1.00 87.31 91 PHE A C 1
ATOM 729 O O . PHE A 1 91 ? -20.604 4.978 13.290 1.00 87.31 91 PHE A O 1
ATOM 736 N N . LEU A 1 92 ? -22.405 3.879 12.538 1.00 87.00 92 LEU A N 1
ATOM 737 C CA . LEU A 1 92 ? -22.676 3.184 13.797 1.00 87.00 92 LEU A CA 1
ATOM 738 C C . LEU A 1 92 ? -21.539 2.235 14.201 1.00 87.00 92 LEU A C 1
ATOM 740 O O . LEU A 1 92 ? -21.228 2.146 15.386 1.00 87.00 92 LEU A O 1
ATOM 744 N N . LEU A 1 93 ? -20.870 1.579 13.245 1.00 89.50 93 LEU A N 1
ATOM 745 C CA . LEU A 1 93 ? -19.641 0.821 13.513 1.00 89.50 93 LEU A CA 1
ATOM 746 C C . LEU A 1 93 ? -18.529 1.718 14.071 1.00 89.50 93 LEU A C 1
ATOM 748 O O . LEU A 1 93 ? -17.861 1.341 15.034 1.00 89.50 93 LEU A O 1
ATOM 752 N N . GLY A 1 94 ? -18.349 2.915 13.507 1.00 84.62 94 GLY A N 1
ATOM 753 C CA . GLY A 1 94 ? -17.409 3.907 14.028 1.00 84.62 94 GLY A CA 1
ATOM 754 C C . GLY A 1 94 ? -17.745 4.330 15.459 1.00 84.62 94 GLY A C 1
ATOM 755 O O . GLY A 1 94 ? -16.874 4.304 16.328 1.00 84.62 94 GLY A O 1
ATOM 756 N N . VAL A 1 95 ? -19.019 4.626 15.735 1.00 82.00 95 VAL A N 1
ATOM 757 C CA . VAL A 1 95 ? -19.500 4.953 17.089 1.00 82.00 95 VAL A CA 1
ATOM 758 C C . VAL A 1 95 ? -19.265 3.794 18.059 1.00 82.00 95 VAL A C 1
ATOM 760 O O . VAL A 1 95 ? -18.776 4.011 19.169 1.00 82.00 95 VAL A O 1
ATOM 763 N N . PHE A 1 96 ? -19.552 2.560 17.642 1.00 85.12 96 PHE A N 1
ATOM 764 C CA . PHE A 1 96 ? -19.319 1.362 18.446 1.00 85.12 96 PHE A CA 1
ATOM 765 C C . PHE A 1 96 ? -17.840 1.199 18.813 1.00 85.12 96 PHE A C 1
ATOM 767 O O . PHE A 1 96 ? -17.515 0.895 19.956 1.00 85.12 96 PHE A O 1
ATOM 774 N N . VAL A 1 97 ? -16.931 1.460 17.872 1.00 85.19 97 VAL A N 1
ATOM 775 C CA . VAL A 1 97 ? -15.481 1.416 18.108 1.00 85.19 97 VAL A CA 1
ATOM 776 C C . VAL A 1 97 ? -15.031 2.496 19.095 1.00 85.19 97 VAL A C 1
ATOM 778 O O . VAL A 1 97 ? -14.272 2.195 20.019 1.00 85.19 97 VAL A O 1
ATOM 781 N N . ILE A 1 98 ? -15.495 3.737 18.916 1.00 81.50 98 ILE A N 1
ATOM 782 C CA . ILE A 1 98 ? -15.140 4.877 19.779 1.00 81.50 98 ILE A CA 1
ATOM 783 C C . ILE A 1 98 ? -15.625 4.633 21.214 1.00 81.50 98 ILE A C 1
ATOM 785 O O . ILE A 1 98 ? -14.904 4.907 22.169 1.00 81.50 98 ILE A O 1
ATOM 789 N N . THR A 1 99 ? -16.820 4.062 21.366 1.00 79.81 99 THR A N 1
ATOM 790 C CA . THR A 1 99 ? -17.480 3.865 22.666 1.00 79.81 99 THR A CA 1
ATOM 791 C C . THR A 1 99 ? -17.312 2.459 23.240 1.00 79.81 99 THR A C 1
ATOM 793 O O . THR A 1 99 ? -17.915 2.147 24.265 1.00 79.81 99 THR A O 1
ATOM 796 N N . TYR A 1 100 ? -16.467 1.618 22.632 1.00 80.56 100 TYR A N 1
ATOM 797 C CA . TYR A 1 100 ? -16.342 0.197 22.972 1.00 80.56 100 TYR A CA 1
ATOM 798 C C . TYR A 1 100 ? -16.099 -0.053 24.475 1.00 80.56 100 TYR A C 1
ATOM 800 O O . TYR A 1 100 ? -16.744 -0.925 25.061 1.00 80.56 100 TYR A O 1
ATOM 808 N N . LEU A 1 101 ? -15.219 0.725 25.125 1.00 73.69 101 LEU A N 1
ATOM 809 C CA . LEU A 1 101 ? -14.967 0.628 26.572 1.00 73.69 101 LEU A CA 1
ATOM 810 C C . LEU A 1 101 ? -15.774 1.636 27.406 1.00 73.69 101 LEU A C 1
ATOM 812 O O . LEU A 1 101 ? -16.101 1.325 28.548 1.00 73.69 101 LEU A O 1
ATOM 816 N N . GLY A 1 102 ? -16.075 2.826 26.875 1.00 67.31 102 GLY A N 1
ATOM 817 C CA . GLY A 1 102 ? -16.768 3.898 27.599 1.00 67.31 102 GLY A CA 1
ATOM 818 C C . GLY A 1 102 ? -18.281 3.699 27.728 1.00 67.31 102 GLY A C 1
ATOM 819 O O . GLY A 1 102 ? -18.848 3.985 28.777 1.00 67.31 102 GLY A O 1
ATOM 820 N N . GLY A 1 103 ? -18.950 3.189 26.689 1.00 64.12 103 GLY A N 1
ATOM 821 C CA . GLY A 1 103 ? -20.392 2.909 26.678 1.00 64.12 103 GLY A CA 1
ATOM 822 C C . GLY A 1 103 ? -21.325 4.124 26.646 1.00 64.12 103 GLY A C 1
ATOM 823 O O . GLY A 1 103 ? -22.525 3.948 26.471 1.00 64.12 103 GLY A O 1
ATOM 824 N N . ARG A 1 104 ? -20.821 5.359 26.757 1.00 67.00 104 ARG A N 1
ATOM 825 C CA . ARG A 1 104 ? -21.642 6.574 26.935 1.00 67.00 104 ARG A CA 1
ATOM 826 C C . ARG A 1 104 ? -22.142 7.208 25.634 1.00 67.00 104 ARG A C 1
ATOM 828 O O . ARG A 1 104 ? -22.327 8.419 25.578 1.00 67.00 104 ARG A O 1
ATOM 835 N N . TRP A 1 105 ? -22.402 6.413 24.597 1.00 65.50 105 TRP A N 1
ATOM 836 C CA . TRP A 1 105 ? -22.781 6.926 23.273 1.00 65.50 105 TRP A CA 1
ATOM 837 C C . TRP A 1 105 ? -24.051 7.802 23.297 1.00 65.50 105 TRP A C 1
ATOM 839 O O . TRP A 1 105 ? -24.150 8.768 22.550 1.00 65.50 105 TRP A O 1
ATOM 849 N N . VAL A 1 106 ? -24.995 7.534 24.206 1.00 58.44 106 VAL A N 1
ATOM 850 C CA . VAL A 1 106 ? -26.239 8.319 24.355 1.00 58.44 106 VAL A CA 1
ATOM 851 C C . VAL A 1 106 ? -25.987 9.737 24.895 1.00 58.44 106 VAL A C 1
ATOM 853 O O . VAL A 1 106 ? -26.784 10.637 24.654 1.00 58.44 106 VAL A O 1
ATOM 856 N N . TRP A 1 107 ? -24.875 9.950 25.602 1.00 58.16 107 TRP A N 1
ATOM 857 C CA . TRP A 1 107 ? -24.546 11.219 26.264 1.00 58.16 107 TRP A CA 1
ATOM 858 C C . TRP A 1 107 ? -23.547 12.076 25.477 1.00 58.16 107 TRP A C 1
ATOM 860 O O . TRP A 1 107 ? -23.175 13.152 25.938 1.00 58.16 107 TRP A O 1
ATOM 870 N N . TYR A 1 108 ? -23.093 11.604 24.315 1.00 65.38 108 TYR A N 1
ATOM 871 C CA . TYR A 1 108 ? -22.132 12.320 23.481 1.00 65.38 108 TYR A CA 1
ATOM 872 C C . TYR A 1 108 ? -22.789 13.505 22.772 1.00 65.38 108 TYR A C 1
ATOM 874 O O . TYR A 1 108 ? -23.830 13.367 22.124 1.00 65.38 108 TYR A O 1
ATOM 882 N N . GLY A 1 109 ? -22.143 14.668 22.841 1.00 58.84 109 GLY A N 1
ATOM 883 C CA . GLY A 1 109 ? -22.483 15.806 21.997 1.00 58.84 109 GLY A CA 1
ATOM 884 C C . GLY A 1 109 ? -22.002 15.600 20.558 1.00 58.84 109 GLY A C 1
ATOM 885 O O . GLY A 1 109 ? -21.135 14.773 20.277 1.00 58.84 109 GLY A O 1
ATOM 886 N N . LEU A 1 110 ? -22.510 16.407 19.618 1.00 67.56 110 LEU A N 1
ATOM 887 C CA . LEU A 1 110 ? -22.063 16.374 18.213 1.00 67.56 110 LEU A CA 1
ATOM 888 C C . LEU A 1 110 ? -20.537 16.535 18.077 1.00 67.56 110 LEU A C 1
ATOM 890 O O . LEU A 1 110 ? -19.907 15.874 17.254 1.00 67.56 110 LEU A O 1
ATOM 894 N N . TRP A 1 111 ? -19.934 17.375 18.920 1.00 65.31 111 TRP A N 1
ATOM 895 C CA . TRP A 1 111 ? -18.487 17.590 18.947 1.00 65.31 111 TRP A CA 1
ATOM 896 C C . TRP A 1 111 ? -17.689 16.365 19.421 1.00 65.31 111 TRP A C 1
ATOM 898 O O . TRP A 1 111 ? -16.576 16.133 18.937 1.00 65.31 111 TRP A O 1
ATOM 908 N N . ASP A 1 112 ? -18.252 15.542 20.305 1.00 68.56 112 ASP A N 1
ATOM 909 C CA . ASP A 1 112 ? -17.606 14.312 20.775 1.00 68.56 112 ASP A CA 1
ATOM 910 C C . ASP A 1 112 ? -17.554 13.267 19.660 1.00 68.56 112 ASP A C 1
ATOM 912 O O . ASP A 1 112 ? -16.532 12.606 19.472 1.00 68.56 112 ASP A O 1
ATOM 916 N N . TYR A 1 113 ? -18.603 13.191 18.834 1.00 70.50 113 TYR A N 1
ATOM 917 C CA . TYR A 1 113 ? -18.590 12.366 17.628 1.00 70.50 113 TYR A CA 1
ATOM 918 C C . TYR A 1 113 ? -17.521 12.832 16.642 1.00 70.50 113 TYR A C 1
ATOM 920 O O . TYR A 1 113 ? -16.688 12.030 16.224 1.00 70.50 113 TYR A O 1
ATOM 928 N N . VAL A 1 114 ? -17.486 14.126 16.309 1.00 71.06 114 VAL A N 1
ATOM 929 C CA . VAL A 1 114 ? -16.496 14.672 15.364 1.00 71.06 114 VAL A CA 1
ATOM 930 C C . VAL A 1 114 ? -15.069 14.398 15.845 1.00 71.06 114 VAL A C 1
ATOM 932 O O . VAL A 1 114 ? -14.253 13.855 15.098 1.00 71.06 114 VAL A O 1
ATOM 935 N N . THR A 1 115 ? -14.758 14.711 17.106 1.00 72.44 115 THR A N 1
ATOM 936 C CA . THR A 1 115 ? -13.416 14.463 17.657 1.00 72.44 115 THR A CA 1
ATOM 937 C C . THR A 1 115 ? -13.107 12.975 17.789 1.00 72.44 115 THR A C 1
ATOM 939 O O . THR A 1 115 ? -11.967 12.574 17.548 1.00 72.44 115 THR A O 1
ATOM 942 N N . GLY A 1 116 ? -14.097 12.144 18.117 1.00 77.38 116 GLY A N 1
ATOM 943 C CA . GLY A 1 116 ? -13.981 10.690 18.157 1.00 77.38 116 GLY A CA 1
ATOM 944 C C . GLY A 1 116 ? -13.616 10.104 16.794 1.00 77.38 116 GLY A C 1
ATOM 945 O O . GLY A 1 116 ? -12.653 9.344 16.699 1.00 77.38 116 GLY A O 1
ATOM 946 N N . PHE A 1 117 ? -14.302 10.517 15.725 1.00 79.50 117 PHE A N 1
ATOM 947 C CA . PHE A 1 117 ? -14.003 10.083 14.357 1.00 79.50 117 PHE A CA 1
ATOM 948 C C . PHE A 1 117 ? -12.637 10.578 13.868 1.00 79.50 117 PHE A C 1
ATOM 950 O O . PHE A 1 117 ? -11.893 9.802 13.267 1.00 79.50 117 PHE A O 1
ATOM 957 N N . LEU A 1 118 ? -12.252 11.822 14.175 1.00 82.81 118 LEU A N 1
ATOM 958 C CA . LEU A 1 118 ? -10.914 12.336 13.851 1.00 82.81 118 LEU A CA 1
ATOM 959 C C . LEU A 1 118 ? -9.812 11.549 14.576 1.00 82.81 118 LEU A C 1
ATOM 961 O O . LEU A 1 118 ? -8.819 11.149 13.965 1.00 82.81 118 LEU A O 1
ATOM 965 N N . LYS A 1 119 ? -10.001 11.269 15.872 1.00 81.25 119 LYS A N 1
ATOM 966 C CA . LYS A 1 119 ? -9.086 10.429 16.658 1.00 81.25 119 LYS A CA 1
ATOM 967 C C . LYS A 1 119 ? -9.041 9.004 16.125 1.00 81.25 119 LYS A C 1
ATOM 969 O O . LYS A 1 119 ? -7.960 8.417 16.109 1.00 81.25 119 LYS A O 1
ATOM 974 N N . LEU A 1 120 ? -10.172 8.433 15.716 1.00 83.31 120 LEU A N 1
ATOM 975 C CA . LEU A 1 120 ? -10.228 7.104 15.114 1.00 83.31 120 LEU A CA 1
ATOM 976 C C . LEU A 1 120 ? -9.420 7.081 13.814 1.00 83.31 120 LEU A C 1
ATOM 978 O O . LEU A 1 120 ? -8.510 6.265 13.701 1.00 83.31 120 LEU A O 1
ATOM 982 N N . GLY A 1 121 ? -9.661 8.023 12.898 1.00 82.38 121 GLY A N 1
ATOM 983 C CA . GLY A 1 121 ? -8.932 8.130 11.632 1.00 82.38 121 GLY A CA 1
ATOM 984 C C . GLY A 1 121 ? -7.420 8.284 11.821 1.00 82.38 121 GLY A C 1
ATOM 985 O O . GLY A 1 121 ? -6.642 7.533 11.235 1.00 82.38 121 GLY A O 1
ATOM 986 N N . GLY A 1 122 ? -6.986 9.183 12.712 1.00 77.81 122 GLY A N 1
ATOM 987 C CA . GLY A 1 122 ? -5.562 9.339 13.033 1.00 77.81 122 GLY A CA 1
ATOM 988 C C . GLY A 1 122 ? -4.952 8.074 13.650 1.00 77.81 122 GLY A C 1
ATOM 989 O O . GLY A 1 122 ? -3.864 7.640 13.268 1.00 77.81 122 GLY A O 1
ATOM 990 N N . ASN A 1 123 ? -5.670 7.424 14.568 1.00 79.94 123 ASN A N 1
ATOM 991 C CA . ASN A 1 123 ? -5.200 6.198 15.212 1.00 79.94 123 ASN A CA 1
ATOM 992 C C . ASN A 1 123 ? -5.179 4.989 14.272 1.00 79.94 123 ASN A C 1
ATOM 994 O O . ASN A 1 123 ? -4.306 4.139 14.434 1.00 79.94 123 ASN A O 1
ATOM 998 N N . MET A 1 124 ? -6.083 4.914 13.292 1.00 84.12 124 MET A N 1
ATOM 999 C CA . MET A 1 124 ? -6.068 3.867 12.266 1.00 84.12 124 MET A CA 1
ATOM 1000 C C . MET A 1 124 ? -4.756 3.870 11.480 1.00 84.12 124 MET A C 1
ATOM 1002 O O . MET A 1 124 ? -4.248 2.809 11.128 1.00 84.12 124 MET A O 1
ATOM 1006 N N . LEU A 1 125 ? -4.179 5.055 11.265 1.00 80.94 125 LEU A N 1
ATOM 1007 C CA . LEU A 1 125 ? -2.914 5.221 10.558 1.00 80.94 125 LEU A CA 1
ATOM 1008 C C . LEU A 1 125 ? -1.698 5.016 11.465 1.00 80.94 125 LEU A C 1
ATOM 1010 O O . LEU A 1 125 ? -0.727 4.401 11.039 1.00 80.94 125 LEU A O 1
ATOM 1014 N N . VAL A 1 126 ? -1.731 5.513 12.704 1.00 77.56 126 VAL A N 1
ATOM 1015 C CA . VAL A 1 126 ? -0.537 5.563 13.570 1.00 77.56 126 VAL A CA 1
ATOM 1016 C C . VAL A 1 126 ? -0.384 4.321 14.454 1.00 77.56 126 VAL A C 1
ATOM 1018 O O . VAL A 1 126 ? 0.733 3.830 14.637 1.00 77.56 126 VAL A O 1
ATOM 1021 N N . LYS A 1 127 ? -1.478 3.776 15.007 1.00 77.94 127 LYS A N 1
ATOM 1022 C CA . LYS A 1 127 ? -1.401 2.708 16.022 1.00 77.94 127 LYS A CA 1
ATOM 1023 C C . LYS A 1 127 ? -0.801 1.395 15.537 1.00 77.94 127 LYS A C 1
ATOM 1025 O O . LYS A 1 127 ? -0.055 0.801 16.315 1.00 77.94 127 LYS A O 1
ATOM 1030 N N . PRO A 1 128 ? -1.074 0.906 14.315 1.00 79.94 128 PRO A N 1
ATOM 1031 C CA . PRO A 1 128 ? -0.418 -0.307 13.838 1.00 79.94 128 PRO A CA 1
ATOM 1032 C C . PRO A 1 128 ? 1.115 -0.182 13.847 1.00 79.94 128 PRO A C 1
ATOM 1034 O O . PRO A 1 128 ? 1.806 -1.125 14.244 1.00 79.94 128 PRO A O 1
ATOM 1037 N N . LEU A 1 129 ? 1.650 1.000 13.501 1.00 76.00 129 LEU A N 1
ATOM 1038 C CA . LEU A 1 129 ? 3.093 1.273 13.521 1.00 76.00 129 LEU A CA 1
ATOM 1039 C C . LEU A 1 129 ? 3.634 1.275 14.946 1.00 76.00 129 LEU A C 1
ATOM 1041 O O . LEU A 1 129 ? 4.573 0.534 15.241 1.00 76.00 129 LEU A O 1
ATOM 1045 N N . THR A 1 130 ? 3.027 2.060 15.839 1.00 76.81 130 THR A N 1
ATOM 1046 C CA . THR A 1 130 ? 3.502 2.181 17.224 1.00 76.81 130 THR A CA 1
ATOM 1047 C C . THR A 1 130 ? 3.379 0.859 17.976 1.00 76.81 130 THR A C 1
ATOM 1049 O O . THR A 1 130 ? 4.323 0.464 18.654 1.00 76.81 130 THR A O 1
ATOM 1052 N N . PHE A 1 131 ? 2.293 0.107 17.775 1.00 77.75 131 PHE A N 1
ATOM 1053 C CA . PHE A 1 131 ? 2.112 -1.225 18.354 1.00 77.75 131 PHE A CA 1
ATOM 1054 C C . PHE A 1 131 ? 3.203 -2.198 17.900 1.00 77.75 131 PHE A C 1
ATOM 1056 O O . PHE A 1 131 ? 3.787 -2.899 18.726 1.00 77.75 131 PHE A O 1
ATOM 1063 N N . SER A 1 132 ? 3.517 -2.228 16.601 1.00 74.56 132 SER A N 1
ATOM 1064 C CA . SER A 1 132 ? 4.575 -3.102 16.082 1.00 74.56 132 SER A CA 1
ATOM 1065 C C . SER A 1 132 ? 5.959 -2.742 16.641 1.00 74.56 132 SER A C 1
ATOM 1067 O O . SER A 1 132 ? 6.739 -3.638 16.975 1.00 74.56 132 SER A O 1
ATOM 1069 N N . ALA A 1 133 ? 6.239 -1.446 16.813 1.00 72.94 133 ALA A N 1
ATOM 1070 C CA . ALA A 1 133 ? 7.474 -0.953 17.410 1.00 72.94 133 ALA A CA 1
ATOM 1071 C C . ALA A 1 133 ? 7.563 -1.286 18.911 1.00 72.94 133 ALA A C 1
ATOM 1073 O O . ALA A 1 133 ? 8.607 -1.742 19.376 1.00 72.94 133 ALA A O 1
ATOM 1074 N N . GLU A 1 134 ? 6.469 -1.118 19.661 1.00 77.19 134 GLU A N 1
ATOM 1075 C CA . GLU A 1 134 ? 6.390 -1.432 21.092 1.00 77.19 134 GLU A CA 1
ATOM 1076 C C . GLU A 1 134 ? 6.574 -2.923 21.372 1.00 77.19 134 GLU A C 1
ATOM 1078 O O . GLU A 1 134 ? 7.402 -3.283 22.205 1.00 77.19 134 GLU A O 1
ATOM 1083 N N . VAL A 1 135 ? 5.852 -3.790 20.653 1.00 74.62 135 VAL A N 1
ATOM 1084 C CA . VAL A 1 135 ? 5.967 -5.252 20.791 1.00 74.62 135 VAL A CA 1
ATOM 1085 C C . VAL A 1 135 ? 7.407 -5.697 20.549 1.00 74.62 135 VAL A C 1
ATOM 1087 O O . VAL A 1 135 ? 7.951 -6.502 21.299 1.00 74.62 135 VAL A O 1
ATOM 1090 N N . ARG A 1 136 ? 8.053 -5.147 19.517 1.00 68.25 136 ARG A N 1
ATOM 1091 C CA . ARG A 1 136 ? 9.428 -5.506 19.170 1.00 68.25 136 ARG A CA 1
ATOM 1092 C C . ARG A 1 136 ? 10.445 -4.989 20.188 1.00 68.25 136 ARG A C 1
ATOM 1094 O O . ARG A 1 136 ? 11.423 -5.681 20.457 1.00 68.25 136 ARG A O 1
ATOM 1101 N N . LYS A 1 137 ? 10.219 -3.800 20.756 1.00 74.25 137 LYS A N 1
ATOM 1102 C CA . LYS A 1 137 ? 11.039 -3.251 21.843 1.00 74.25 137 LYS A CA 1
ATOM 1103 C C . LYS A 1 137 ? 10.933 -4.113 23.101 1.00 74.25 137 LYS A C 1
ATOM 1105 O O . LYS A 1 137 ? 11.956 -4.466 23.672 1.00 74.25 137 LYS A O 1
ATOM 1110 N N . GLU A 1 138 ? 9.720 -4.503 23.478 1.00 71.56 138 GLU A N 1
ATOM 1111 C CA . GLU A 1 138 ? 9.471 -5.345 24.649 1.00 71.56 138 GLU A CA 1
ATOM 1112 C C . GLU A 1 138 ? 10.093 -6.744 24.490 1.00 71.56 138 GLU A C 1
ATOM 1114 O O . GLU A 1 138 ? 10.702 -7.259 25.424 1.00 71.56 138 GLU A O 1
ATOM 1119 N N . SER A 1 139 ? 10.032 -7.340 23.293 1.00 68.88 139 SER A N 1
ATOM 1120 C CA . SER A 1 139 ? 10.747 -8.592 22.998 1.00 68.88 139 SER A CA 1
ATOM 1121 C C . SER A 1 139 ? 12.272 -8.450 23.081 1.00 68.88 139 SER A C 1
ATOM 1123 O O . SER A 1 139 ? 12.937 -9.364 23.560 1.00 68.88 139 SER A O 1
ATOM 1125 N N . ALA A 1 140 ? 12.832 -7.315 22.645 1.00 67.94 140 ALA A N 1
ATOM 1126 C CA . ALA A 1 140 ? 14.269 -7.053 22.743 1.00 67.94 140 ALA A CA 1
ATOM 1127 C C . ALA A 1 140 ? 14.725 -6.865 24.202 1.00 67.94 140 ALA A C 1
ATOM 1129 O O . ALA A 1 140 ? 15.771 -7.380 24.585 1.00 67.94 140 ALA A O 1
ATOM 1130 N N . GLU A 1 141 ? 13.927 -6.180 25.026 1.00 75.06 141 GLU A N 1
ATOM 1131 C CA . GLU A 1 141 ? 14.189 -5.999 26.463 1.00 75.06 141 GLU A CA 1
ATOM 1132 C C . GLU A 1 141 ? 14.077 -7.313 27.253 1.00 75.06 141 GLU A C 1
ATOM 1134 O O . GLU A 1 141 ? 14.801 -7.509 28.225 1.00 75.06 141 GLU A O 1
ATOM 1139 N N . ARG A 1 142 ? 13.218 -8.243 26.814 1.00 71.81 142 ARG A N 1
ATOM 1140 C CA . ARG A 1 142 ? 13.089 -9.587 27.406 1.00 71.81 142 ARG A CA 1
ATOM 1141 C C . ARG A 1 142 ? 14.234 -10.541 27.046 1.00 71.81 142 ARG A C 1
ATOM 1143 O O . ARG A 1 142 ? 14.280 -11.640 27.588 1.00 71.81 142 ARG A O 1
ATOM 1150 N N . GLY A 1 143 ? 15.142 -10.145 26.150 1.00 58.91 143 GLY A N 1
ATOM 1151 C CA . GLY A 1 143 ? 16.269 -10.981 25.731 1.00 58.91 143 GLY A CA 1
ATOM 1152 C C . GLY A 1 143 ? 15.857 -12.231 24.949 1.00 58.91 143 GLY A C 1
ATOM 1153 O O . GLY A 1 143 ? 16.630 -13.188 24.893 1.00 58.91 143 GLY A O 1
ATOM 1154 N N . ASP A 1 144 ? 14.658 -12.245 24.352 1.00 63.56 144 ASP A N 1
ATOM 1155 C CA . ASP A 1 144 ? 14.205 -13.382 23.551 1.00 63.56 144 ASP A CA 1
ATOM 1156 C C . ASP A 1 144 ? 15.151 -13.573 22.353 1.00 63.56 144 ASP A C 1
ATOM 1158 O O . ASP A 1 144 ? 15.401 -12.618 21.603 1.00 63.56 144 ASP A O 1
ATOM 1162 N N . PRO A 1 145 ? 15.681 -14.790 22.126 1.00 56.25 145 PRO A N 1
ATOM 1163 C CA . PRO A 1 145 ? 16.558 -15.033 20.996 1.00 56.25 145 PRO A CA 1
ATOM 1164 C C . PRO A 1 145 ? 15.799 -14.730 19.696 1.00 56.25 145 PRO A C 1
ATOM 1166 O O . PRO A 1 145 ? 14.638 -15.135 19.554 1.00 56.25 145 PRO A O 1
ATOM 1169 N N . PRO A 1 146 ? 16.425 -14.045 18.718 1.00 57.22 146 PRO A N 1
ATOM 1170 C CA . PRO A 1 146 ? 15.778 -13.760 17.449 1.00 57.22 146 PRO A CA 1
ATOM 1171 C C . PRO A 1 146 ? 15.428 -15.091 16.784 1.00 57.22 146 PRO A C 1
ATOM 1173 O O . PRO A 1 146 ? 16.302 -15.809 16.291 1.00 57.22 146 PRO A O 1
ATOM 1176 N N . LYS A 1 147 ? 14.138 -15.451 16.793 1.00 55.75 147 LYS A N 1
ATOM 1177 C CA . LYS A 1 147 ? 13.652 -16.649 16.107 1.00 55.75 147 LYS A CA 1
ATOM 1178 C C . LYS A 1 147 ? 14.044 -16.524 14.638 1.00 55.75 147 LYS A C 1
ATOM 1180 O O . LYS A 1 147 ? 13.525 -15.659 13.932 1.00 55.75 147 LYS A O 1
ATOM 1185 N N . ARG A 1 148 ? 14.962 -17.386 14.185 1.00 51.88 148 ARG A N 1
ATOM 1186 C CA . ARG A 1 148 ? 15.299 -17.560 12.768 1.00 51.88 148 ARG A CA 1
ATOM 1187 C C . ARG A 1 148 ? 14.041 -18.041 12.058 1.00 51.88 148 ARG A C 1
ATOM 1189 O O . ARG A 1 148 ? 13.718 -19.221 12.072 1.00 51.88 148 ARG A O 1
ATOM 1196 N N . SER A 1 149 ? 13.287 -17.099 11.520 1.00 63.25 149 SER A N 1
ATOM 1197 C CA . SER A 1 149 ? 12.050 -17.352 10.803 1.00 63.25 149 SER A CA 1
ATOM 1198 C C . SER A 1 149 ? 12.200 -16.772 9.410 1.00 63.25 149 SER A C 1
ATOM 1200 O O . SER A 1 149 ? 12.731 -15.675 9.263 1.00 63.25 149 SER A O 1
ATOM 1202 N N . ALA A 1 150 ? 11.719 -17.486 8.394 1.00 71.75 150 ALA A N 1
ATOM 1203 C CA . ALA A 1 150 ? 11.618 -16.972 7.027 1.00 71.75 150 ALA A CA 1
ATOM 1204 C C . ALA A 1 150 ? 10.574 -15.842 6.905 1.00 71.75 150 ALA A C 1
ATOM 1206 O O . ALA A 1 150 ? 10.481 -15.173 5.881 1.00 71.75 150 ALA A O 1
ATOM 1207 N N . TRP A 1 151 ? 9.800 -15.597 7.965 1.00 73.31 151 TRP A N 1
ATOM 1208 C CA . TRP A 1 151 ? 8.714 -14.624 7.989 1.00 73.31 151 TRP A CA 1
ATOM 1209 C C . TRP A 1 151 ? 9.102 -13.183 7.605 1.00 73.31 151 TRP A C 1
ATOM 1211 O O . TRP A 1 151 ? 8.370 -12.578 6.823 1.00 73.31 151 TRP A O 1
ATOM 1221 N N . PRO A 1 152 ? 10.240 -12.614 8.058 1.00 76.50 152 PRO A N 1
ATOM 1222 C CA . PRO A 1 152 ? 10.681 -11.292 7.613 1.00 76.50 152 PRO A CA 1
ATOM 1223 C C . PRO A 1 152 ? 10.982 -11.253 6.111 1.00 76.50 152 PRO A C 1
ATOM 1225 O O . PRO A 1 152 ? 10.758 -10.231 5.471 1.00 76.50 152 PRO A O 1
ATOM 1228 N N . VAL A 1 153 ? 11.445 -12.369 5.533 1.00 79.88 153 VAL A N 1
ATOM 1229 C CA . VAL A 1 153 ? 11.723 -12.466 4.094 1.00 79.88 153 VAL A CA 1
ATOM 1230 C C . VAL A 1 153 ? 10.424 -12.449 3.299 1.00 79.88 153 VAL A C 1
ATOM 1232 O O . VAL A 1 153 ? 10.268 -11.633 2.396 1.00 79.88 153 VAL A O 1
ATOM 1235 N N . VAL A 1 154 ? 9.460 -13.287 3.689 1.00 77.94 154 VAL A N 1
ATOM 1236 C CA . VAL A 1 154 ? 8.128 -13.331 3.066 1.00 77.94 154 VAL A CA 1
ATOM 1237 C C . VAL A 1 154 ? 7.440 -11.969 3.163 1.00 77.94 154 VAL A C 1
ATOM 1239 O O . VAL A 1 154 ? 6.918 -11.467 2.172 1.00 77.94 154 VAL A O 1
ATOM 1242 N N . ARG A 1 155 ? 7.503 -11.320 4.332 1.00 77.25 155 ARG A N 1
ATOM 1243 C CA . ARG A 1 155 ? 6.955 -9.974 4.530 1.00 77.25 155 ARG A CA 1
ATOM 1244 C C . ARG A 1 155 ? 7.637 -8.936 3.639 1.00 77.25 155 ARG A C 1
ATOM 1246 O O . ARG A 1 155 ? 6.948 -8.124 3.031 1.00 77.25 155 ARG A O 1
ATOM 1253 N N . GLY A 1 156 ? 8.967 -8.973 3.548 1.00 82.69 156 GLY A N 1
ATOM 1254 C CA . GLY A 1 156 ? 9.732 -8.106 2.653 1.00 82.69 156 GLY A CA 1
ATOM 1255 C C . GLY A 1 156 ? 9.322 -8.281 1.192 1.00 82.69 156 GLY A C 1
ATOM 1256 O O . GLY A 1 156 ? 9.114 -7.288 0.504 1.00 82.69 156 GLY A O 1
ATOM 1257 N N . LEU A 1 157 ? 9.126 -9.523 0.744 1.00 84.94 157 LEU A N 1
ATOM 1258 C CA . LEU A 1 157 ? 8.718 -9.827 -0.627 1.00 84.94 157 LEU A CA 1
ATOM 1259 C C . LEU A 1 157 ? 7.295 -9.337 -0.930 1.00 84.94 157 LEU A C 1
ATOM 1261 O O . LEU A 1 157 ? 7.070 -8.723 -1.967 1.00 84.94 157 LEU A O 1
ATOM 1265 N N . ILE A 1 158 ? 6.357 -9.534 0.001 1.00 82.50 158 ILE A N 1
ATOM 1266 C CA . ILE A 1 158 ? 4.977 -9.038 -0.113 1.00 82.50 158 ILE A CA 1
ATOM 1267 C C . ILE A 1 158 ? 4.942 -7.507 -0.236 1.00 82.50 158 ILE A C 1
ATOM 1269 O O . ILE A 1 158 ? 4.153 -6.979 -1.011 1.00 82.50 158 ILE A O 1
ATOM 1273 N N . ILE A 1 159 ? 5.801 -6.793 0.502 1.00 82.50 159 ILE A N 1
ATOM 1274 C CA . ILE A 1 159 ? 5.911 -5.326 0.419 1.00 82.50 159 ILE A CA 1
ATOM 1275 C C . ILE A 1 159 ? 6.622 -4.894 -0.872 1.00 82.50 159 ILE A C 1
ATOM 1277 O O . ILE A 1 159 ? 6.263 -3.877 -1.461 1.00 82.50 159 ILE A O 1
ATOM 1281 N N . ALA A 1 160 ? 7.630 -5.648 -1.317 1.00 86.25 160 ALA A N 1
ATOM 1282 C CA . ALA A 1 160 ? 8.396 -5.336 -2.520 1.00 86.25 160 ALA A CA 1
ATOM 1283 C C . ALA A 1 160 ? 7.549 -5.462 -3.787 1.00 86.25 160 ALA A C 1
ATOM 1285 O O . ALA A 1 160 ? 7.644 -4.618 -4.670 1.00 86.25 160 ALA A O 1
ATOM 1286 N N . LEU A 1 161 ? 6.704 -6.487 -3.855 1.00 86.38 161 LEU A N 1
ATOM 1287 C CA . LEU A 1 161 ? 5.899 -6.840 -5.020 1.00 86.38 161 LEU A CA 1
ATOM 1288 C C . LEU A 1 161 ? 5.092 -5.658 -5.608 1.00 86.38 161 LEU A C 1
ATOM 1290 O O . LEU A 1 161 ? 5.260 -5.379 -6.795 1.00 86.38 161 LEU A O 1
ATOM 1294 N N . PRO A 1 162 ? 4.289 -4.897 -4.839 1.00 85.06 162 PRO A N 1
ATOM 1295 C CA . PRO A 1 162 ? 3.554 -3.759 -5.391 1.00 85.06 162 PRO A CA 1
ATOM 1296 C C . PRO A 1 162 ? 4.442 -2.576 -5.781 1.00 85.06 162 PRO A C 1
ATOM 1298 O O . PRO A 1 162 ? 4.163 -1.893 -6.762 1.00 85.06 162 PRO A O 1
ATOM 1301 N N . ILE A 1 163 ? 5.535 -2.348 -5.052 1.00 88.44 163 ILE A N 1
ATOM 1302 C CA . ILE A 1 163 ? 6.497 -1.283 -5.362 1.00 88.44 163 ILE A CA 1
ATOM 1303 C C . ILE A 1 163 ? 7.191 -1.590 -6.694 1.00 88.44 163 ILE A C 1
ATOM 1305 O O . ILE A 1 163 ? 7.248 -0.740 -7.580 1.00 88.44 163 ILE A O 1
ATOM 1309 N N . VAL A 1 164 ? 7.674 -2.824 -6.852 1.00 91.44 164 VAL A N 1
ATOM 1310 C CA . VAL A 1 164 ? 8.298 -3.324 -8.082 1.00 91.44 164 VAL A CA 1
ATOM 1311 C C . VAL A 1 164 ? 7.314 -3.260 -9.243 1.00 91.44 164 VAL A C 1
ATOM 1313 O O . VAL A 1 164 ? 7.709 -2.836 -10.320 1.00 91.44 164 VAL A O 1
ATOM 1316 N N . ALA A 1 165 ? 6.041 -3.603 -9.034 1.00 88.69 165 ALA A N 1
ATOM 1317 C CA . ALA A 1 165 ? 5.019 -3.509 -10.073 1.00 88.69 165 ALA A CA 1
ATOM 1318 C C . ALA A 1 165 ? 4.809 -2.073 -10.580 1.00 88.69 165 ALA A C 1
ATOM 1320 O O . ALA A 1 165 ? 4.740 -1.864 -11.788 1.00 88.69 165 ALA A O 1
ATOM 1321 N N . ILE A 1 166 ? 4.761 -1.081 -9.681 1.00 89.44 166 ILE A N 1
ATOM 1322 C CA . ILE A 1 166 ? 4.652 0.338 -10.065 1.00 89.44 166 ILE A CA 1
ATOM 1323 C C . ILE A 1 166 ? 5.863 0.757 -10.904 1.00 89.44 166 ILE A C 1
ATOM 1325 O O . ILE A 1 166 ? 5.699 1.353 -11.967 1.00 89.44 166 ILE A O 1
ATOM 1329 N N . PHE A 1 167 ? 7.078 0.420 -10.464 1.00 92.12 167 PHE A N 1
ATOM 1330 C CA . PHE A 1 167 ? 8.284 0.732 -11.232 1.00 92.12 167 PHE A CA 1
ATOM 1331 C C . PHE A 1 167 ? 8.336 -0.012 -12.568 1.00 92.12 167 PHE A C 1
ATOM 1333 O O . PHE A 1 167 ? 8.702 0.590 -13.569 1.00 92.12 167 PHE A O 1
ATOM 1340 N N . ALA A 1 168 ? 7.944 -1.285 -12.610 1.00 91.44 168 ALA A N 1
ATOM 1341 C CA . ALA A 1 168 ? 7.911 -2.071 -13.837 1.00 91.44 168 ALA A CA 1
ATOM 1342 C C . ALA A 1 168 ? 6.919 -1.477 -14.845 1.00 91.44 168 ALA A C 1
ATOM 1344 O O . ALA A 1 168 ? 7.252 -1.373 -16.020 1.00 91.44 168 ALA A O 1
ATOM 1345 N N . ALA A 1 169 ? 5.754 -1.007 -14.386 1.00 89.69 169 ALA A N 1
ATOM 1346 C CA . ALA A 1 169 ? 4.781 -0.314 -15.227 1.00 89.69 169 ALA A CA 1
ATOM 1347 C C . ALA A 1 169 ? 5.328 1.017 -15.771 1.00 89.69 169 ALA A C 1
ATOM 1349 O O . ALA A 1 169 ? 5.196 1.288 -16.963 1.00 89.69 169 ALA A O 1
ATOM 1350 N N . LEU A 1 170 ? 5.993 1.824 -14.934 1.00 90.25 170 LEU A N 1
ATOM 1351 C CA . LEU A 1 170 ? 6.627 3.072 -15.379 1.00 90.25 170 LEU A CA 1
ATOM 1352 C C . LEU A 1 170 ? 7.735 2.817 -16.410 1.00 90.25 170 LEU A C 1
ATOM 1354 O O . LEU A 1 170 ? 7.801 3.504 -17.424 1.00 90.25 170 LEU A O 1
ATOM 1358 N N . LEU A 1 171 ? 8.584 1.814 -16.172 1.00 90.38 171 LEU A N 1
ATOM 1359 C CA . LEU A 1 171 ? 9.668 1.440 -17.082 1.00 90.38 171 LEU A CA 1
ATOM 1360 C C . LEU A 1 171 ? 9.141 0.846 -18.395 1.00 90.38 171 LEU A C 1
ATOM 1362 O O . LEU A 1 171 ? 9.661 1.172 -19.456 1.00 90.38 171 LEU A O 1
ATOM 1366 N N . SER A 1 172 ? 8.076 0.042 -18.338 1.00 89.25 172 SER A N 1
ATOM 1367 C CA . SER A 1 172 ? 7.365 -0.472 -19.515 1.00 89.25 172 SER A CA 1
ATOM 1368 C C . SER A 1 172 ? 6.757 0.656 -20.341 1.00 89.25 172 SER A C 1
ATOM 1370 O O . SER A 1 172 ? 6.861 0.650 -21.558 1.00 89.25 172 SER A O 1
ATOM 1372 N N . SER A 1 173 ? 6.180 1.671 -19.697 1.00 86.69 173 SER A N 1
ATOM 1373 C CA . SER A 1 173 ? 5.672 2.852 -20.403 1.00 86.69 173 SER A CA 1
ATOM 1374 C C . SER A 1 173 ? 6.795 3.686 -21.034 1.00 86.69 173 SER A C 1
ATOM 1376 O O . SER A 1 173 ? 6.559 4.402 -22.008 1.00 86.69 173 SER A O 1
ATOM 1378 N N . ALA A 1 174 ? 8.012 3.610 -20.482 1.00 83.50 174 ALA A N 1
ATOM 1379 C CA . ALA A 1 174 ? 9.149 4.404 -20.927 1.00 83.50 174 ALA A CA 1
ATOM 1380 C C . ALA A 1 174 ? 9.908 3.824 -22.127 1.00 83.50 174 ALA A C 1
ATOM 1382 O O . ALA A 1 174 ? 10.600 4.563 -22.836 1.00 83.50 174 ALA A O 1
ATOM 1383 N N . ASP A 1 175 ? 9.826 2.511 -22.335 1.00 82.94 175 ASP A N 1
ATOM 1384 C CA . ASP A 1 175 ? 10.604 1.818 -23.353 1.00 82.94 175 ASP A CA 1
ATOM 1385 C C . ASP A 1 175 ? 9.856 0.592 -23.895 1.00 82.94 175 ASP A C 1
ATOM 1387 O O . ASP A 1 175 ? 9.590 -0.366 -23.167 1.00 82.94 175 ASP A O 1
ATOM 1391 N N . ALA A 1 176 ? 9.549 0.611 -25.195 1.00 80.12 176 ALA A N 1
ATOM 1392 C CA . ALA A 1 176 ? 8.787 -0.445 -25.862 1.00 80.12 176 ALA A CA 1
ATOM 1393 C C . ALA A 1 176 ? 9.532 -1.794 -25.902 1.00 80.12 176 ALA A C 1
ATOM 1395 O O . ALA A 1 176 ? 8.905 -2.855 -25.906 1.00 80.12 176 ALA A O 1
ATOM 1396 N N . VAL A 1 177 ? 10.872 -1.782 -25.907 1.00 81.69 177 VAL A N 1
ATOM 1397 C CA . VAL A 1 177 ? 11.670 -3.018 -25.882 1.00 81.69 177 VAL A CA 1
ATOM 1398 C C . VAL A 1 177 ? 11.553 -3.672 -24.511 1.00 81.69 177 VAL A C 1
ATOM 1400 O O . VAL A 1 177 ? 11.382 -4.889 -24.408 1.00 81.69 177 VAL A O 1
ATOM 1403 N N . PHE A 1 178 ? 11.596 -2.862 -23.451 1.00 86.12 178 PHE A N 1
ATOM 1404 C CA . PHE A 1 178 ? 11.366 -3.352 -22.098 1.00 86.12 178 PHE A CA 1
ATOM 1405 C C . PHE A 1 178 ? 9.921 -3.822 -21.893 1.00 86.12 178 PHE A C 1
ATOM 1407 O O . PHE A 1 178 ? 9.721 -4.868 -21.282 1.00 86.12 178 PHE A O 1
ATOM 1414 N N . GLU A 1 179 ? 8.928 -3.107 -22.433 1.00 87.81 179 GLU A N 1
ATOM 1415 C CA . GLU A 1 179 ? 7.516 -3.523 -22.425 1.00 87.81 179 GLU A CA 1
ATOM 1416 C C . GLU A 1 179 ? 7.331 -4.913 -23.029 1.00 87.81 179 GLU A C 1
ATOM 1418 O O . GLU A 1 179 ? 6.772 -5.803 -22.385 1.00 87.81 179 GLU A O 1
ATOM 1423 N N . LYS A 1 180 ? 7.863 -5.126 -24.236 1.00 85.88 180 LYS A N 1
ATOM 1424 C CA . LYS A 1 180 ? 7.789 -6.419 -24.914 1.00 85.88 180 LYS A CA 1
ATOM 1425 C C . LYS A 1 180 ? 8.487 -7.517 -24.113 1.00 85.88 180 LYS A C 1
ATOM 1427 O O . LYS A 1 180 ? 7.899 -8.567 -23.882 1.00 85.88 180 LYS A O 1
ATOM 1432 N N . GLY A 1 181 ? 9.700 -7.258 -23.618 1.00 86.56 181 GLY A N 1
ATOM 1433 C CA . GLY A 1 181 ? 10.435 -8.223 -22.795 1.00 86.56 181 GLY A CA 1
ATOM 1434 C C . GLY A 1 181 ? 9.721 -8.572 -21.483 1.00 86.56 181 GLY A C 1
ATOM 1435 O O . GLY A 1 181 ? 9.725 -9.730 -21.067 1.00 86.56 181 GLY A O 1
ATOM 1436 N N . LEU A 1 182 ? 9.075 -7.593 -20.841 1.00 88.06 182 LEU A N 1
ATOM 1437 C CA . LEU A 1 182 ? 8.263 -7.808 -19.645 1.00 88.06 182 LEU A CA 1
ATOM 1438 C C . LEU A 1 182 ? 7.019 -8.646 -19.963 1.00 88.06 182 LEU A C 1
ATOM 1440 O O . LEU A 1 182 ? 6.704 -9.565 -19.209 1.00 88.06 182 LEU A O 1
ATOM 1444 N N . HIS A 1 183 ? 6.335 -8.355 -21.072 1.00 86.31 183 HIS A N 1
ATOM 1445 C CA . HIS A 1 183 ? 5.172 -9.117 -21.519 1.00 86.31 183 HIS A CA 1
ATOM 1446 C C . HIS A 1 183 ? 5.536 -10.576 -21.829 1.00 86.31 183 HIS A C 1
ATOM 1448 O O . HIS A 1 183 ? 4.913 -11.487 -21.286 1.00 86.31 183 HIS A O 1
ATOM 1454 N N . ASP A 1 184 ? 6.604 -10.800 -22.599 1.00 87.00 184 ASP A N 1
ATOM 1455 C CA . ASP A 1 184 ? 7.104 -12.136 -22.941 1.00 87.00 184 ASP A CA 1
ATOM 1456 C C . ASP A 1 184 ? 7.502 -12.928 -21.682 1.00 87.00 184 ASP A C 1
ATOM 1458 O O . ASP A 1 184 ? 7.206 -14.119 -21.564 1.00 87.00 184 ASP A O 1
ATOM 1462 N N . PHE A 1 185 ? 8.132 -12.270 -20.702 1.00 86.19 185 PHE A N 1
ATOM 1463 C CA . PHE A 1 185 ? 8.490 -12.879 -19.418 1.00 86.19 185 PHE A CA 1
ATOM 1464 C C . PHE A 1 185 ? 7.262 -13.288 -18.592 1.00 86.19 185 PHE A C 1
ATOM 1466 O O . PHE A 1 185 ? 7.231 -14.390 -18.039 1.00 86.19 185 PHE A O 1
ATOM 1473 N N . LEU A 1 186 ? 6.248 -12.420 -18.500 1.00 86.50 186 LEU A N 1
ATOM 1474 C CA . LEU A 1 186 ? 5.008 -12.720 -17.778 1.00 86.50 186 LEU A CA 1
ATOM 1475 C C . LEU A 1 186 ? 4.242 -13.867 -18.441 1.00 86.50 186 LEU A C 1
ATOM 1477 O O . LEU A 1 186 ? 3.799 -14.780 -17.740 1.00 86.50 186 LEU A O 1
ATOM 1481 N N . TYR A 1 187 ? 4.162 -13.858 -19.771 1.00 85.38 187 TYR A N 1
ATOM 1482 C CA . TYR A 1 187 ? 3.524 -14.913 -20.551 1.00 85.38 187 TYR A CA 1
ATOM 1483 C C . TYR A 1 187 ? 4.247 -16.258 -20.381 1.00 85.38 187 TYR A C 1
ATOM 1485 O O . TYR A 1 187 ? 3.617 -17.273 -20.091 1.00 85.38 187 TYR A O 1
ATOM 1493 N N . ALA A 1 188 ? 5.584 -16.275 -20.450 1.00 86.56 188 ALA A N 1
ATOM 1494 C CA . ALA A 1 188 ? 6.385 -17.488 -20.253 1.00 86.56 188 ALA A CA 1
ATOM 1495 C C . ALA A 1 188 ? 6.195 -18.129 -18.865 1.00 86.56 188 ALA A C 1
ATOM 1497 O O . ALA A 1 188 ? 6.352 -19.341 -18.708 1.00 86.56 188 ALA A O 1
ATOM 1498 N N . LEU A 1 189 ? 5.848 -17.328 -17.855 1.00 82.94 189 LEU A N 1
ATOM 1499 C CA . LEU A 1 189 ? 5.553 -17.797 -16.502 1.00 82.94 189 LEU A CA 1
ATOM 1500 C C . LEU A 1 189 ? 4.060 -18.093 -16.263 1.00 82.94 189 LEU A C 1
ATOM 1502 O O . LEU A 1 189 ? 3.703 -18.467 -15.144 1.00 82.94 189 LEU A O 1
ATOM 1506 N N . ASN A 1 190 ? 3.195 -17.958 -17.278 1.00 80.12 190 ASN A N 1
ATOM 1507 C CA . ASN A 1 190 ? 1.731 -18.017 -17.160 1.00 80.12 190 ASN A CA 1
ATOM 1508 C C . ASN A 1 190 ? 1.179 -17.044 -16.097 1.00 80.12 190 ASN A C 1
ATOM 1510 O O . ASN A 1 190 ? 0.266 -17.371 -15.333 1.00 80.12 190 ASN A O 1
ATOM 1514 N N . LEU A 1 191 ? 1.764 -15.847 -16.009 1.00 79.06 191 LEU A N 1
ATOM 1515 C CA . LEU A 1 191 ? 1.434 -14.823 -15.017 1.00 79.06 191 LEU A CA 1
ATOM 1516 C C . LEU A 1 191 ? 0.569 -13.696 -15.597 1.00 79.06 191 LEU A C 1
ATOM 1518 O O . LEU A 1 191 ? 0.627 -12.571 -15.115 1.00 79.06 191 LEU A O 1
ATOM 1522 N N . ASP A 1 192 ? -0.292 -13.966 -16.574 1.00 74.50 192 ASP A N 1
ATOM 1523 C CA . ASP A 1 192 ? -1.139 -12.925 -17.185 1.00 74.50 192 ASP A CA 1
ATOM 1524 C C . ASP A 1 192 ? -2.050 -12.216 -16.159 1.00 74.50 192 ASP A C 1
ATOM 1526 O O . ASP A 1 192 ? -2.385 -11.041 -16.295 1.00 74.50 192 ASP A O 1
ATOM 1530 N N . ASN A 1 193 ? -2.380 -12.903 -15.059 1.00 78.00 193 ASN A N 1
ATOM 1531 C CA . ASN A 1 193 ? -3.179 -12.369 -13.954 1.00 78.00 193 ASN A CA 1
ATOM 1532 C C . ASN A 1 193 ? -2.356 -11.647 -12.863 1.00 78.00 193 ASN A C 1
ATOM 1534 O O . ASN A 1 193 ? -2.933 -11.228 -11.856 1.00 78.00 193 ASN A O 1
ATOM 1538 N N . LEU A 1 194 ? -1.028 -11.503 -13.006 1.00 78.75 194 LEU A N 1
ATOM 1539 C CA . LEU A 1 194 ? -0.171 -10.854 -11.995 1.00 78.75 194 LEU A CA 1
ATOM 1540 C C . LEU A 1 194 ? -0.640 -9.428 -11.661 1.00 78.75 194 LEU A C 1
ATOM 1542 O O . LEU A 1 194 ? -0.738 -9.125 -10.472 1.00 78.75 194 LEU A O 1
ATOM 1546 N N . PRO A 1 195 ? -0.973 -8.559 -12.639 1.00 77.56 195 PRO A N 1
ATOM 1547 C CA . PRO A 1 195 ? -1.441 -7.204 -12.346 1.00 77.56 195 PRO A CA 1
ATOM 1548 C C . PRO A 1 195 ? -2.722 -7.185 -11.500 1.00 77.56 195 PRO A C 1
ATOM 1550 O O . PRO A 1 195 ? -2.796 -6.444 -10.518 1.00 77.56 195 PRO A O 1
ATOM 1553 N N . GLU A 1 196 ? -3.696 -8.049 -11.823 1.00 83.88 196 GLU A N 1
ATOM 1554 C CA . GLU A 1 196 ? -4.918 -8.222 -11.022 1.00 83.88 196 GLU A CA 1
ATOM 1555 C C . GLU A 1 196 ? -4.562 -8.682 -9.599 1.00 83.88 196 GLU A C 1
ATOM 1557 O O . GLU A 1 196 ? -5.057 -8.120 -8.621 1.00 83.88 196 GLU A O 1
ATOM 1562 N N . LEU A 1 197 ? -3.663 -9.661 -9.464 1.00 82.00 197 LEU A N 1
ATOM 1563 C CA . LEU A 1 197 ? -3.239 -10.191 -8.169 1.00 82.00 197 LEU A CA 1
ATOM 1564 C C . LEU A 1 197 ? -2.502 -9.148 -7.316 1.00 82.00 197 LEU A C 1
ATOM 1566 O O . LEU A 1 197 ? -2.776 -9.054 -6.121 1.00 82.00 197 LEU A O 1
ATOM 1570 N N . ILE A 1 198 ? -1.598 -8.357 -7.906 1.00 80.75 198 ILE A N 1
ATOM 1571 C CA . ILE A 1 198 ? -0.898 -7.254 -7.228 1.00 80.75 198 ILE A CA 1
ATOM 1572 C C . ILE A 1 198 ? -1.922 -6.259 -6.692 1.00 80.75 198 ILE A C 1
ATOM 1574 O O . ILE A 1 198 ? -1.871 -5.896 -5.518 1.00 80.75 198 ILE A O 1
ATOM 1578 N N . PHE A 1 199 ? -2.854 -5.826 -7.544 1.00 82.75 199 PHE A N 1
ATOM 1579 C CA . PHE A 1 199 ? -3.877 -4.858 -7.170 1.00 82.75 199 PHE A CA 1
ATOM 1580 C C . PHE A 1 199 ? -4.734 -5.378 -6.012 1.00 82.75 199 PHE A C 1
ATOM 1582 O O . PHE A 1 199 ? -4.927 -4.673 -5.017 1.00 82.75 199 PHE A O 1
ATOM 1589 N N . ARG A 1 200 ? -5.172 -6.639 -6.106 1.00 86.69 200 ARG A N 1
ATOM 1590 C CA . ARG A 1 200 ? -5.932 -7.316 -5.052 1.00 86.69 200 ARG A CA 1
ATOM 1591 C C . ARG A 1 200 ? -5.154 -7.396 -3.750 1.00 86.69 200 ARG A C 1
ATOM 1593 O O . ARG A 1 200 ? -5.642 -6.975 -2.704 1.00 86.69 200 ARG A O 1
ATOM 1600 N N . LEU A 1 201 ? -3.902 -7.834 -3.817 1.00 84.44 201 LEU A N 1
ATOM 1601 C CA . LEU A 1 201 ? -3.022 -7.917 -2.659 1.00 84.44 201 LEU A CA 1
ATOM 1602 C C . LEU A 1 201 ? -2.801 -6.544 -2.005 1.00 84.44 201 LEU A C 1
ATOM 1604 O O . LEU A 1 201 ? -2.865 -6.443 -0.781 1.00 84.44 201 LEU A O 1
ATOM 1608 N N . CYS A 1 202 ? -2.599 -5.484 -2.790 1.00 83.25 202 CYS A N 1
ATOM 1609 C CA . CYS A 1 202 ? -2.440 -4.120 -2.284 1.00 83.25 202 CYS A CA 1
ATOM 1610 C C . CYS A 1 202 ? -3.616 -3.688 -1.415 1.00 83.25 202 CYS A C 1
ATOM 1612 O O . CYS A 1 202 ? -3.415 -3.305 -0.260 1.00 83.25 202 CYS A O 1
ATOM 1614 N N . TYR A 1 203 ? -4.841 -3.742 -1.947 1.00 84.88 203 TYR A N 1
ATOM 1615 C CA . TYR A 1 2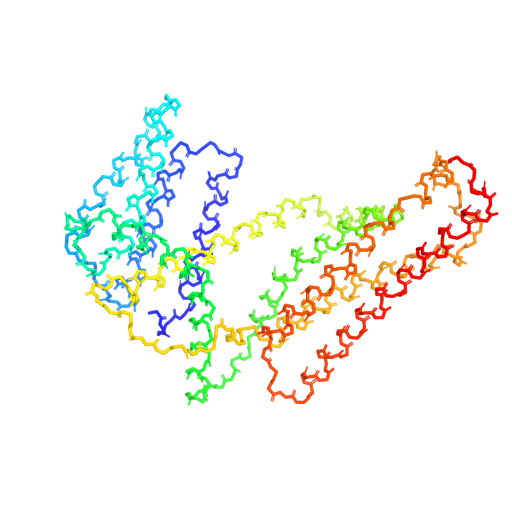03 ? -5.988 -3.260 -1.183 1.00 84.88 203 TYR A CA 1
ATOM 1616 C C . TYR A 1 203 ? -6.313 -4.178 -0.001 1.00 84.88 203 TYR A C 1
ATOM 1618 O O . TYR A 1 203 ? -6.739 -3.674 1.037 1.00 84.88 203 TYR A O 1
ATOM 1626 N N . ILE A 1 204 ? -6.055 -5.491 -0.102 1.00 88.00 204 ILE A N 1
ATOM 1627 C CA . ILE A 1 204 ? -6.172 -6.427 1.028 1.00 88.00 204 ILE A CA 1
ATOM 1628 C C . ILE A 1 204 ? -5.240 -5.996 2.164 1.00 88.00 204 ILE A C 1
ATOM 1630 O O . ILE A 1 204 ? -5.666 -5.919 3.316 1.00 88.00 204 ILE A O 1
ATOM 1634 N N . LEU A 1 205 ? -3.975 -5.690 1.855 1.00 85.06 205 LEU A N 1
ATOM 1635 C CA . LEU A 1 205 ? -2.983 -5.281 2.851 1.00 85.06 205 LEU A CA 1
ATOM 1636 C C . LEU A 1 205 ? -3.315 -3.921 3.468 1.00 85.06 205 LEU A C 1
ATOM 1638 O O . LEU A 1 205 ? -3.212 -3.768 4.686 1.00 85.06 205 LEU A O 1
ATOM 1642 N N . VAL A 1 206 ? -3.747 -2.953 2.656 1.00 84.88 206 VAL A N 1
ATOM 1643 C CA . VAL A 1 206 ? -4.191 -1.638 3.143 1.00 84.88 206 VAL A CA 1
ATOM 1644 C C . VAL A 1 206 ? -5.430 -1.785 4.030 1.00 84.88 206 VAL A C 1
ATOM 1646 O O . VAL A 1 206 ? -5.459 -1.247 5.136 1.00 84.88 206 VAL A O 1
ATOM 1649 N N . GLY A 1 207 ? -6.425 -2.565 3.602 1.00 85.38 207 GLY A N 1
ATOM 1650 C CA . GLY A 1 207 ? -7.632 -2.844 4.381 1.00 85.38 207 GLY A CA 1
ATOM 1651 C C . GLY A 1 207 ? -7.318 -3.533 5.710 1.00 85.38 207 GLY A C 1
ATOM 1652 O O . GLY A 1 207 ? -7.773 -3.084 6.763 1.00 85.38 207 GLY A O 1
ATOM 1653 N N . ALA A 1 208 ? -6.470 -4.563 5.689 1.00 87.00 208 ALA A N 1
ATOM 1654 C CA . ALA A 1 208 ? -5.999 -5.252 6.888 1.00 87.00 208 ALA A CA 1
ATOM 1655 C C . ALA A 1 208 ? -5.261 -4.299 7.842 1.00 87.00 208 ALA A C 1
ATOM 1657 O O . ALA A 1 208 ? -5.505 -4.308 9.048 1.00 87.00 208 ALA A O 1
ATOM 1658 N N . TYR A 1 209 ? -4.387 -3.443 7.312 1.00 85.00 209 TYR A N 1
ATOM 1659 C CA . TYR A 1 209 ? -3.662 -2.449 8.098 1.00 85.00 209 TYR A CA 1
ATOM 1660 C C . TYR A 1 209 ? -4.611 -1.480 8.819 1.00 85.00 209 TYR A C 1
ATOM 1662 O O . TYR A 1 209 ? -4.494 -1.277 10.031 1.00 85.00 209 TYR A O 1
ATOM 1670 N N . LEU A 1 210 ? -5.591 -0.932 8.096 1.00 86.62 210 LEU A N 1
ATOM 1671 C CA . LEU A 1 210 ? -6.578 -0.011 8.657 1.00 86.62 210 LEU A CA 1
ATOM 1672 C C . LEU A 1 210 ? -7.456 -0.697 9.713 1.00 86.62 210 LEU A C 1
ATOM 1674 O O . LEU A 1 210 ? -7.651 -0.141 10.794 1.00 86.62 210 LEU A O 1
ATOM 1678 N N . LEU A 1 211 ? -7.921 -1.924 9.451 1.00 86.44 211 LEU A N 1
ATOM 1679 C CA . LEU A 1 211 ? -8.689 -2.723 10.413 1.00 86.44 211 LEU A CA 1
ATOM 1680 C C . LEU A 1 211 ? -7.895 -3.024 11.687 1.00 86.44 211 LEU A C 1
ATOM 1682 O O . LEU A 1 211 ? -8.432 -2.912 12.789 1.00 86.44 211 LEU A O 1
ATOM 1686 N N . ALA A 1 212 ? -6.607 -3.352 11.564 1.00 85.38 212 ALA A N 1
ATOM 1687 C CA . ALA A 1 212 ? -5.742 -3.531 12.725 1.00 85.38 212 ALA A CA 1
ATOM 1688 C C . ALA A 1 212 ? -5.688 -2.250 13.576 1.00 85.38 212 ALA A C 1
ATOM 1690 O O . ALA A 1 212 ? -5.747 -2.322 14.804 1.00 85.38 212 ALA A O 1
ATOM 1691 N N . GLY A 1 213 ? -5.647 -1.079 12.935 1.00 81.81 213 GLY A N 1
ATOM 1692 C CA . GLY A 1 213 ? -5.706 0.218 13.605 1.00 81.81 213 GLY A CA 1
ATOM 1693 C C . GLY A 1 213 ? -7.030 0.469 14.334 1.00 81.81 213 GLY A C 1
ATOM 1694 O O . GLY A 1 213 ? -7.012 0.922 15.481 1.00 81.81 213 GLY A O 1
ATOM 1695 N N . VAL A 1 214 ? -8.164 0.102 13.725 1.00 84.19 214 VAL A N 1
ATOM 1696 C CA . VAL A 1 214 ? -9.502 0.151 14.350 1.00 84.19 214 VAL A CA 1
ATOM 1697 C C . VAL A 1 214 ? -9.547 -0.717 15.608 1.00 84.19 214 VAL A C 1
ATOM 1699 O O . VAL A 1 214 ? -9.929 -0.242 16.680 1.00 84.19 214 VAL A O 1
ATOM 1702 N N . PHE A 1 215 ? -9.104 -1.973 15.514 1.00 84.25 215 PHE A N 1
ATOM 1703 C CA . PHE A 1 215 ? -9.107 -2.890 16.655 1.00 84.25 215 PHE A CA 1
ATOM 1704 C C . PHE A 1 215 ? -8.169 -2.424 17.773 1.00 84.25 215 PHE A C 1
ATOM 1706 O O . PHE A 1 215 ? -8.537 -2.475 18.946 1.00 84.25 215 PHE A O 1
ATOM 1713 N N . LEU A 1 216 ? -6.985 -1.907 17.430 1.00 81.56 216 LEU A N 1
ATOM 1714 C CA . LEU A 1 216 ? -6.052 -1.331 18.403 1.00 81.56 216 LEU A CA 1
ATOM 1715 C C . LEU A 1 216 ? -6.613 -0.072 19.074 1.00 81.56 216 LEU A C 1
ATOM 1717 O O . LEU A 1 216 ? -6.351 0.166 20.257 1.00 81.56 216 LEU A O 1
ATOM 1721 N N . HIS A 1 217 ? -7.380 0.746 18.350 1.00 81.81 217 HIS A N 1
ATOM 1722 C CA . HIS A 1 217 ? -8.077 1.888 18.930 1.00 81.81 217 HIS A CA 1
ATOM 1723 C C . HIS A 1 217 ? -9.119 1.428 19.957 1.00 81.81 217 HIS A C 1
ATOM 1725 O O . HIS A 1 217 ? -9.032 1.845 21.117 1.00 81.81 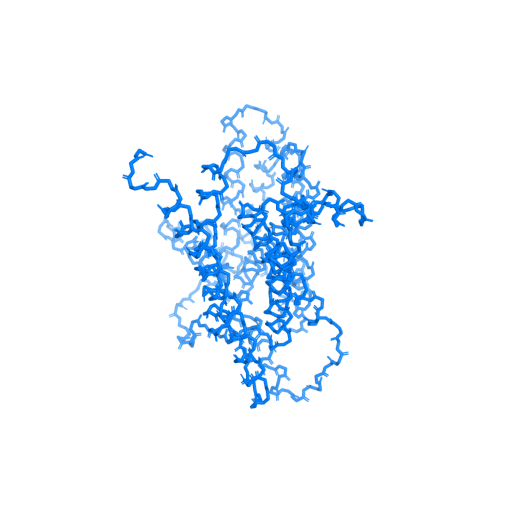217 HIS A O 1
ATOM 1731 N N . ALA A 1 218 ? -10.006 0.507 19.563 1.00 79.31 218 ALA A N 1
ATOM 1732 C CA . ALA A 1 218 ? -11.033 -0.068 20.434 1.00 79.31 218 ALA A CA 1
ATOM 1733 C C . ALA A 1 218 ? -10.448 -0.739 21.688 1.00 79.31 218 ALA A C 1
ATOM 1735 O O . ALA A 1 218 ? -11.033 -0.647 22.763 1.00 79.31 218 ALA A O 1
ATOM 1736 N N . ALA A 1 219 ? -9.279 -1.369 21.566 1.00 77.44 219 ALA A N 1
ATOM 1737 C CA . ALA A 1 219 ? -8.579 -2.047 22.654 1.00 77.44 219 ALA A CA 1
ATOM 1738 C C . ALA A 1 219 ? -8.039 -1.114 23.748 1.00 77.44 219 ALA A C 1
ATOM 1740 O O . ALA A 1 219 ? -8.024 -1.475 24.924 1.00 77.44 219 ALA A O 1
ATOM 1741 N N . THR A 1 220 ? -7.528 0.062 23.366 1.00 70.38 220 THR A N 1
ATOM 1742 C CA . THR A 1 220 ? -6.617 0.833 24.234 1.00 70.38 220 THR A CA 1
ATOM 1743 C C . THR A 1 220 ? -7.084 2.242 24.570 1.00 70.38 220 THR A C 1
ATOM 1745 O O . THR A 1 220 ? -6.637 2.773 25.582 1.00 70.38 220 THR A O 1
ATOM 1748 N N . GLN A 1 221 ? -7.939 2.870 23.754 1.00 66.94 221 GLN A N 1
ATOM 1749 C CA . GLN A 1 221 ? -8.321 4.278 23.950 1.00 66.94 221 GLN A CA 1
ATOM 1750 C C . GLN A 1 221 ? -9.809 4.593 23.799 1.00 66.94 221 GLN A C 1
ATOM 1752 O O . GLN A 1 221 ? -10.177 5.758 23.847 1.00 66.94 221 GLN A O 1
ATOM 1757 N N . SER A 1 222 ? -10.680 3.592 23.729 1.00 58.50 222 SER A N 1
ATOM 1758 C CA . SER A 1 222 ? -12.132 3.814 23.808 1.00 58.50 222 SER A CA 1
ATOM 1759 C C . SER A 1 222 ? -12.638 4.064 25.244 1.00 58.50 222 SER A C 1
ATOM 1761 O O . SER A 1 222 ? -13.827 3.907 25.515 1.00 58.50 222 SER A O 1
ATOM 1763 N N . LYS A 1 223 ? -11.745 4.407 26.192 1.00 61.34 223 LYS A N 1
ATOM 1764 C CA . LYS A 1 223 ? -12.102 4.840 27.553 1.00 61.34 223 LYS A CA 1
ATOM 1765 C C . LYS A 1 223 ? -12.325 6.354 27.554 1.00 61.34 223 LYS A C 1
ATOM 1767 O O . LYS A 1 223 ? -11.442 7.092 27.118 1.00 61.34 223 LYS A O 1
ATOM 1772 N N . ASP A 1 224 ? -13.464 6.795 28.085 1.00 55.97 224 ASP A N 1
ATOM 1773 C CA . ASP A 1 224 ? -13.732 8.206 28.386 1.00 55.97 224 ASP A CA 1
ATOM 1774 C C . ASP A 1 224 ? -12.801 8.659 29.519 1.00 55.97 224 ASP A C 1
ATOM 1776 O O . ASP A 1 224 ? -13.145 8.498 30.683 1.00 55.97 224 ASP A O 1
ATOM 1780 N N . GLU A 1 225 ? -11.592 9.120 29.181 1.00 45.69 225 GLU A N 1
ATOM 1781 C CA . GLU A 1 225 ? -10.929 10.286 29.787 1.00 45.69 225 GLU A CA 1
ATOM 1782 C C . GLU A 1 225 ? -9.472 10.470 29.328 1.00 45.69 225 GLU A C 1
ATOM 1784 O O . GLU A 1 225 ? -8.657 9.551 29.291 1.00 45.69 225 GLU A O 1
ATOM 1789 N N . THR A 1 226 ? -9.158 11.749 29.108 1.00 35.53 226 THR A N 1
ATOM 1790 C CA . THR A 1 226 ? -7.853 12.427 29.172 1.00 35.53 226 THR A CA 1
ATOM 1791 C C . THR A 1 226 ? -6.735 12.021 28.204 1.00 35.53 226 THR A C 1
ATOM 1793 O O . THR A 1 226 ? -6.069 10.992 28.289 1.00 35.53 226 THR A O 1
ATOM 1796 N N . LEU A 1 227 ? -6.473 12.979 27.313 1.00 40.88 227 LEU A N 1
ATOM 1797 C CA . LEU A 1 227 ? -5.276 13.162 26.501 1.00 40.88 227 LEU A CA 1
ATOM 1798 C C . LEU A 1 227 ? -4.033 13.375 27.381 1.00 40.88 227 LEU A C 1
ATOM 1800 O O . LEU A 1 227 ? -3.504 14.477 27.444 1.00 40.88 227 LEU A O 1
ATOM 1804 N N . LEU A 1 228 ? -3.543 12.343 28.054 1.00 38.91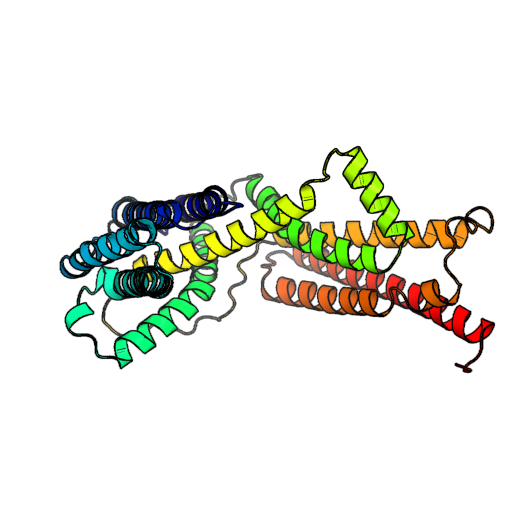 228 LEU A N 1
ATOM 1805 C CA . LEU A 1 228 ? -2.250 12.396 28.730 1.00 38.91 228 LEU A CA 1
ATOM 1806 C C . LEU A 1 228 ? -1.545 11.055 28.561 1.00 38.91 228 LEU A C 1
ATOM 1808 O O . LEU A 1 228 ? -1.746 10.129 29.337 1.00 38.91 228 LEU A O 1
ATOM 1812 N N . ASN A 1 229 ? -0.713 10.959 27.523 1.00 30.38 229 ASN A N 1
ATOM 1813 C CA . ASN A 1 229 ? 0.575 10.281 27.631 1.00 30.38 229 ASN A CA 1
ATOM 1814 C C . ASN A 1 229 ? 1.464 10.596 26.424 1.00 30.38 229 ASN A C 1
ATOM 1816 O O . ASN A 1 229 ? 1.245 10.102 25.324 1.00 30.38 229 ASN A O 1
ATOM 1820 N N . GLY A 1 230 ? 2.468 11.434 26.698 1.00 32.84 230 GLY A N 1
ATOM 1821 C CA . GLY A 1 230 ? 3.787 11.481 26.073 1.00 32.84 230 GLY A CA 1
ATOM 1822 C C . GLY A 1 230 ? 3.844 11.442 24.551 1.00 32.84 230 GLY A C 1
ATOM 1823 O O . GLY A 1 230 ? 3.858 10.366 23.959 1.00 32.84 230 GLY A O 1
ATOM 1824 N N . GLN A 1 231 ? 4.066 12.612 23.944 1.00 33.56 231 GLN A N 1
ATOM 1825 C CA . GLN A 1 231 ? 4.801 12.711 22.683 1.00 33.56 231 GLN A CA 1
ATOM 1826 C C . GLN A 1 231 ? 6.108 11.910 22.802 1.00 33.56 231 GLN A C 1
ATOM 1828 O O . GLN A 1 231 ? 7.120 12.386 23.310 1.00 33.56 231 GLN A O 1
ATOM 1833 N N . LYS A 1 232 ? 6.086 10.663 22.340 1.00 36.94 232 LYS A N 1
ATOM 1834 C CA . LYS A 1 232 ? 7.279 9.914 21.970 1.00 36.94 232 LYS A CA 1
ATOM 1835 C C . LYS A 1 232 ? 7.247 9.792 20.457 1.00 36.94 232 LYS A C 1
ATOM 1837 O O . LYS A 1 232 ? 6.275 9.283 19.916 1.00 36.94 232 LYS A O 1
ATOM 1842 N N . SER A 1 233 ? 8.291 10.350 19.840 1.00 34.69 233 SER A N 1
ATOM 1843 C CA . SER A 1 233 ? 8.649 10.353 18.414 1.00 34.69 233 SER A CA 1
ATOM 1844 C C . SER A 1 233 ? 7.620 9.719 17.469 1.00 34.69 233 SER A C 1
ATOM 1846 O O . SER A 1 233 ? 7.448 8.502 17.439 1.00 34.69 233 SER A O 1
ATOM 1848 N N . VAL A 1 234 ? 6.988 10.565 16.653 1.00 43.78 234 VAL A N 1
ATOM 1849 C CA . VAL A 1 234 ? 5.872 10.244 15.742 1.00 43.78 234 VAL A CA 1
ATOM 1850 C C . VAL A 1 234 ? 6.258 9.244 14.633 1.00 43.78 234 VAL A C 1
ATOM 1852 O O . VAL A 1 234 ? 5.395 8.718 13.940 1.00 43.78 234 VAL A O 1
ATOM 1855 N N . LEU A 1 235 ? 7.542 8.906 14.493 1.00 43.31 235 LEU A N 1
ATOM 1856 C CA . LEU A 1 235 ? 8.040 7.894 13.561 1.00 43.31 235 LEU A CA 1
ATOM 1857 C C . LEU A 1 235 ? 9.007 6.959 14.295 1.00 43.31 235 LEU A C 1
ATOM 1859 O O . LEU A 1 235 ? 10.225 7.130 14.273 1.00 43.31 235 LEU A O 1
ATOM 1863 N N . GLY A 1 236 ? 8.461 5.962 14.991 1.00 44.72 236 GLY A N 1
ATOM 1864 C CA . GLY A 1 236 ? 9.256 4.815 15.421 1.00 44.72 236 GLY A CA 1
ATOM 1865 C C . GLY A 1 236 ? 9.730 4.028 14.195 1.00 44.72 236 GLY A C 1
ATOM 1866 O O . GLY A 1 236 ? 8.933 3.746 13.302 1.00 44.72 236 GLY A O 1
ATOM 1867 N N . GLN A 1 237 ? 11.014 3.666 14.145 1.00 57.03 237 GLN A N 1
ATOM 1868 C CA . GLN A 1 237 ? 11.594 2.824 13.091 1.00 57.03 237 GLN A CA 1
ATOM 1869 C C . GLN A 1 237 ? 10.975 1.415 13.146 1.00 57.03 237 GLN A C 1
ATOM 1871 O O . GLN A 1 237 ? 11.444 0.543 13.882 1.00 57.03 237 GLN A O 1
ATOM 1876 N N . PHE A 1 238 ? 9.868 1.208 12.431 1.00 56.69 238 PHE A N 1
ATOM 1877 C CA . PHE A 1 238 ? 9.045 0.000 12.543 1.00 56.69 238 PHE A CA 1
ATOM 1878 C C . PHE A 1 238 ? 9.485 -1.125 11.596 1.00 56.69 238 PHE A C 1
ATOM 1880 O O . PHE A 1 238 ? 9.268 -2.305 11.893 1.00 56.69 238 PHE A O 1
ATOM 1887 N N . LEU A 1 239 ? 10.119 -0.783 10.468 1.00 61.00 239 LEU A N 1
ATOM 1888 C CA . LEU A 1 239 ? 10.509 -1.754 9.449 1.00 61.00 239 LEU A CA 1
ATOM 1889 C C . LEU A 1 239 ? 11.901 -2.318 9.758 1.00 61.00 239 LEU A C 1
ATOM 1891 O O . LEU A 1 239 ? 12.847 -1.590 10.075 1.00 61.00 239 LEU A O 1
ATOM 1895 N N . GLY A 1 240 ? 12.019 -3.643 9.729 1.00 66.81 240 GLY A N 1
ATOM 1896 C CA . GLY A 1 240 ? 13.278 -4.342 9.931 1.00 66.81 240 GLY A CA 1
ATOM 1897 C C . GLY A 1 240 ? 14.195 -4.211 8.721 1.00 66.81 240 GLY A C 1
ATOM 1898 O O . GLY A 1 240 ? 13.741 -4.148 7.582 1.00 66.81 240 GLY A O 1
ATOM 1899 N N . PHE A 1 241 ? 15.505 -4.243 8.972 1.00 77.19 241 PHE A N 1
ATOM 1900 C CA . PHE A 1 241 ? 16.524 -4.170 7.925 1.00 77.19 241 PHE A CA 1
ATOM 1901 C C . PHE A 1 241 ? 16.301 -5.180 6.785 1.00 77.19 241 PHE A C 1
ATOM 1903 O O . PHE A 1 241 ? 16.436 -4.814 5.624 1.00 77.19 241 PHE A O 1
ATOM 1910 N N . THR A 1 242 ? 15.920 -6.424 7.099 1.00 77.75 242 THR A N 1
ATOM 1911 C CA . THR A 1 242 ? 15.687 -7.477 6.097 1.00 77.75 242 THR A CA 1
ATOM 1912 C C . THR A 1 242 ? 14.556 -7.130 5.130 1.00 77.75 242 THR A C 1
ATOM 1914 O O . THR A 1 242 ? 14.712 -7.349 3.935 1.00 77.75 242 THR A O 1
ATOM 1917 N N . GLU A 1 243 ? 13.448 -6.551 5.608 1.00 81.06 243 GLU A N 1
ATOM 1918 C CA . GLU A 1 243 ? 12.352 -6.135 4.721 1.00 81.06 243 GLU A CA 1
ATOM 1919 C C . GLU A 1 243 ? 12.806 -5.020 3.783 1.00 81.06 243 GLU A C 1
ATOM 1921 O O . GLU A 1 243 ? 12.639 -5.121 2.571 1.00 81.06 243 GLU A O 1
ATOM 1926 N N . SER A 1 244 ? 13.440 -3.988 4.340 1.00 82.25 244 SER A N 1
ATOM 1927 C CA . SER A 1 244 ? 13.951 -2.857 3.570 1.00 82.25 244 SER A CA 1
ATOM 1928 C C . SER A 1 244 ? 14.994 -3.276 2.540 1.00 82.25 244 SER A C 1
ATOM 1930 O O . SER A 1 244 ? 14.976 -2.789 1.414 1.00 82.25 244 SER A O 1
ATOM 1932 N N . ALA A 1 245 ? 15.888 -4.198 2.902 1.00 85.44 245 ALA A N 1
ATOM 1933 C CA . ALA A 1 245 ? 16.905 -4.721 1.999 1.00 85.44 245 ALA A CA 1
ATOM 1934 C C . ALA A 1 245 ? 16.289 -5.523 0.844 1.00 85.44 245 ALA A C 1
ATOM 1936 O O . ALA A 1 245 ? 16.749 -5.388 -0.284 1.00 85.44 245 ALA A O 1
ATOM 1937 N N . ILE A 1 246 ? 15.235 -6.309 1.098 1.00 88.44 246 ILE A N 1
ATOM 1938 C CA . ILE A 1 246 ? 14.522 -7.052 0.048 1.00 88.44 246 ILE A CA 1
ATOM 1939 C C . ILE A 1 246 ? 13.819 -6.095 -0.909 1.00 88.44 246 ILE A C 1
ATOM 1941 O O . ILE A 1 246 ? 13.929 -6.269 -2.120 1.00 88.44 246 ILE A O 1
ATOM 1945 N N . VAL A 1 247 ? 13.141 -5.066 -0.392 1.00 88.25 247 VAL A N 1
ATOM 1946 C CA . VAL A 1 247 ? 12.461 -4.068 -1.231 1.00 88.25 247 VAL A CA 1
ATOM 1947 C C . VAL A 1 247 ? 13.467 -3.325 -2.108 1.00 88.25 247 VAL A C 1
ATOM 1949 O O . VAL A 1 247 ? 13.335 -3.335 -3.330 1.00 88.25 247 VAL A O 1
ATOM 1952 N N . LEU A 1 248 ? 14.504 -2.736 -1.504 1.00 87.25 248 LEU A N 1
ATOM 1953 C CA . LEU A 1 248 ? 15.528 -1.996 -2.245 1.00 87.25 248 LEU A CA 1
ATOM 1954 C C . LEU A 1 248 ? 16.298 -2.902 -3.213 1.00 87.25 248 LEU A C 1
ATOM 1956 O O . LEU A 1 248 ? 16.564 -2.502 -4.340 1.00 87.25 248 LEU A O 1
ATOM 1960 N N . GLY A 1 249 ? 16.620 -4.131 -2.805 1.00 91.50 249 GLY A N 1
ATOM 1961 C CA . GLY A 1 249 ? 17.278 -5.115 -3.661 1.00 91.50 249 GLY A CA 1
ATOM 1962 C C . GLY A 1 249 ? 16.426 -5.510 -4.868 1.00 91.50 249 GLY A C 1
ATOM 1963 O O . GLY A 1 249 ? 16.944 -5.565 -5.977 1.00 91.50 249 GLY A O 1
ATOM 1964 N N . SER A 1 250 ? 15.119 -5.712 -4.682 1.00 92.12 250 SER A N 1
ATOM 1965 C CA . SER A 1 250 ? 14.201 -6.057 -5.777 1.00 92.12 250 SER A CA 1
ATOM 1966 C C . SER A 1 250 ? 14.069 -4.914 -6.788 1.00 92.12 250 SER A C 1
ATOM 1968 O O . SER A 1 250 ? 14.118 -5.149 -7.992 1.00 92.12 250 SER A O 1
ATOM 1970 N N . VAL A 1 251 ? 13.972 -3.668 -6.307 1.00 92.94 251 VAL A N 1
ATOM 1971 C CA . VAL A 1 251 ? 13.960 -2.474 -7.172 1.00 92.94 251 VAL A CA 1
ATOM 1972 C C . VAL A 1 251 ? 15.293 -2.311 -7.905 1.00 92.94 251 VAL A C 1
ATOM 1974 O O . VAL A 1 251 ? 15.304 -2.039 -9.102 1.00 92.94 251 VAL A O 1
ATOM 1977 N N . ALA A 1 252 ? 16.421 -2.533 -7.225 1.00 93.31 252 ALA A N 1
ATOM 1978 C CA . ALA A 1 252 ? 17.735 -2.479 -7.857 1.00 93.31 252 ALA A CA 1
ATOM 1979 C C . ALA A 1 252 ? 17.880 -3.531 -8.968 1.00 93.31 252 ALA A C 1
ATOM 1981 O O . ALA A 1 252 ? 18.361 -3.197 -10.046 1.00 93.31 252 ALA A O 1
ATOM 1982 N N . ILE A 1 253 ? 17.424 -4.770 -8.741 1.00 94.75 253 ILE A N 1
ATOM 1983 C CA . ILE A 1 253 ? 17.420 -5.829 -9.764 1.00 94.75 253 ILE A CA 1
ATOM 1984 C C . ILE A 1 253 ? 16.586 -5.401 -10.973 1.00 94.75 253 ILE A C 1
ATOM 1986 O O . ILE A 1 253 ? 17.079 -5.482 -12.093 1.00 94.75 253 ILE A O 1
ATOM 1990 N N . LEU A 1 254 ? 15.373 -4.882 -10.753 1.00 93.88 254 LEU A N 1
ATOM 1991 C CA . LEU A 1 254 ? 14.517 -4.381 -11.830 1.00 93.88 254 LEU A CA 1
ATOM 1992 C C . LEU A 1 254 ? 15.220 -3.293 -12.661 1.00 93.88 254 LEU A C 1
ATOM 1994 O O . LEU A 1 254 ? 15.201 -3.341 -13.889 1.00 93.88 254 LEU A O 1
ATOM 1998 N N . PHE A 1 255 ? 15.868 -2.328 -12.003 1.00 94.19 255 PHE A N 1
ATOM 1999 C CA . PHE A 1 255 ? 16.577 -1.243 -12.689 1.00 94.19 255 PHE A CA 1
ATOM 2000 C C . PHE A 1 255 ? 17.801 -1.749 -13.449 1.00 94.19 255 PHE A C 1
ATOM 2002 O O . PHE A 1 255 ? 18.052 -1.301 -14.563 1.00 94.19 255 PHE A O 1
ATOM 2009 N N . VAL A 1 256 ? 18.543 -2.709 -12.890 1.00 93.62 256 VAL A N 1
ATOM 2010 C CA . VAL A 1 256 ? 19.640 -3.373 -13.605 1.00 93.62 256 VAL A CA 1
ATOM 2011 C C . VAL A 1 256 ? 19.111 -4.077 -14.851 1.00 93.62 256 VAL A C 1
ATOM 2013 O O . VAL A 1 256 ? 19.681 -3.887 -15.921 1.00 93.62 256 VAL A O 1
ATOM 2016 N N . SER A 1 257 ? 18.017 -4.836 -14.749 1.00 90.44 257 SER A N 1
ATOM 2017 C CA . SER A 1 257 ? 17.397 -5.501 -15.900 1.00 90.44 257 SER A CA 1
ATOM 2018 C C . SER A 1 257 ? 17.018 -4.505 -16.996 1.00 90.44 257 SER A C 1
ATOM 2020 O O . SER A 1 257 ? 17.349 -4.726 -18.157 1.00 90.44 257 SER A O 1
ATOM 2022 N N . PHE A 1 258 ? 16.403 -3.379 -16.631 1.00 90.12 258 PHE A N 1
ATOM 2023 C CA . PHE A 1 258 ? 16.067 -2.314 -17.575 1.00 90.12 258 PHE A CA 1
ATOM 2024 C C . PHE A 1 258 ? 17.307 -1.721 -18.256 1.00 90.12 258 PHE A C 1
ATOM 2026 O O . PHE A 1 258 ? 17.360 -1.620 -19.481 1.00 90.12 258 PHE A O 1
ATOM 2033 N N . VAL A 1 259 ? 18.342 -1.389 -17.479 1.00 88.62 259 VAL A N 1
ATOM 2034 C CA . VAL A 1 259 ? 19.604 -0.857 -18.010 1.00 88.62 259 VAL A CA 1
ATOM 2035 C C . VAL A 1 259 ? 20.266 -1.865 -18.957 1.00 88.62 259 VAL A C 1
ATOM 2037 O O . VAL A 1 259 ? 20.702 -1.483 -20.038 1.00 88.62 259 VAL A O 1
ATOM 2040 N N . VAL A 1 260 ? 20.298 -3.156 -18.615 1.00 87.38 260 VAL A N 1
ATOM 2041 C CA . VAL A 1 260 ? 20.858 -4.207 -19.484 1.00 87.38 260 VAL A CA 1
ATOM 2042 C C . VAL A 1 260 ?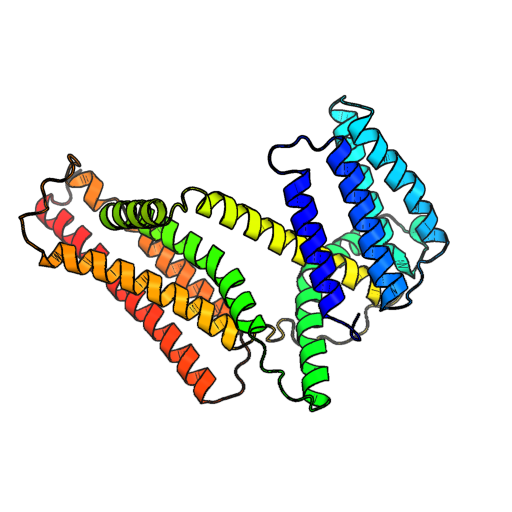 20.130 -4.272 -20.829 1.00 87.38 260 VAL A C 1
ATOM 2044 O O . VAL A 1 260 ? 20.798 -4.325 -21.861 1.00 87.38 260 VAL A O 1
ATOM 2047 N N . VAL A 1 261 ? 18.794 -4.206 -20.834 1.00 82.81 261 VAL A N 1
ATOM 2048 C CA . VAL A 1 261 ? 17.993 -4.178 -22.072 1.00 82.81 261 VAL A CA 1
ATOM 2049 C C . VAL A 1 261 ? 18.352 -2.958 -22.928 1.00 82.81 261 VAL A C 1
ATOM 2051 O O . VAL A 1 261 ? 18.616 -3.104 -24.122 1.00 82.81 261 VAL A O 1
ATOM 2054 N N . GLN A 1 262 ? 18.468 -1.771 -22.319 1.00 78.19 262 GLN A N 1
ATOM 2055 C CA . GLN A 1 262 ? 18.876 -0.556 -23.037 1.00 78.19 262 GLN A CA 1
ATOM 2056 C C . GLN A 1 262 ? 20.280 -0.675 -23.652 1.00 78.19 262 GLN A C 1
ATOM 2058 O O . GLN A 1 262 ? 20.488 -0.292 -24.804 1.00 78.19 262 GLN A O 1
ATOM 2063 N N . PHE A 1 263 ? 21.248 -1.221 -22.908 1.00 76.88 263 PHE A N 1
ATOM 2064 C CA . PHE A 1 263 ? 22.622 -1.402 -23.388 1.00 76.88 263 PHE A CA 1
ATOM 2065 C C . PHE A 1 263 ? 22.713 -2.430 -24.522 1.00 76.88 263 PHE A C 1
ATOM 2067 O O . PHE A 1 263 ? 23.392 -2.177 -25.515 1.00 76.88 263 PHE A O 1
ATOM 2074 N N . GLN A 1 264 ? 22.025 -3.570 -24.412 1.00 73.19 264 GLN A N 1
ATOM 2075 C CA . GLN A 1 264 ? 22.015 -4.589 -25.468 1.00 73.19 264 GLN A CA 1
ATOM 2076 C C . GLN A 1 264 ? 21.479 -4.035 -26.789 1.00 73.19 264 GLN A C 1
ATOM 2078 O O . GLN A 1 264 ? 22.022 -4.353 -27.843 1.00 73.19 264 GLN A O 1
ATOM 2083 N N . TYR A 1 265 ? 20.471 -3.165 -26.741 1.00 65.19 265 TYR A N 1
ATOM 2084 C CA . TYR A 1 265 ? 19.951 -2.509 -27.936 1.00 65.19 265 TYR A CA 1
ATOM 2085 C C . TYR A 1 265 ? 20.917 -1.451 -28.489 1.00 65.19 265 TYR A C 1
ATOM 2087 O O . TYR A 1 265 ? 21.196 -1.431 -29.686 1.00 65.19 265 TYR A O 1
ATOM 2095 N N . PHE A 1 266 ? 21.494 -0.610 -27.623 1.00 62.81 266 PHE A N 1
ATOM 2096 C CA . PHE A 1 266 ? 22.418 0.450 -28.043 1.00 62.81 266 PHE A CA 1
ATOM 2097 C C . PHE A 1 266 ? 23.707 -0.096 -28.688 1.00 62.81 266 PHE A C 1
ATOM 2099 O O . PHE A 1 266 ? 24.250 0.523 -29.601 1.00 62.81 266 PHE A O 1
ATOM 2106 N N . PHE A 1 267 ? 24.184 -1.267 -28.247 1.00 58.97 267 PHE A N 1
ATOM 2107 C CA . PHE A 1 267 ? 25.396 -1.920 -28.764 1.00 58.97 267 PHE A CA 1
ATOM 2108 C C . PHE A 1 267 ? 25.124 -3.091 -29.731 1.00 58.97 267 PHE A C 1
ATOM 2110 O O . PHE A 1 267 ? 26.057 -3.574 -30.368 1.00 58.97 267 PHE A O 1
ATOM 2117 N N . GLY A 1 268 ? 23.869 -3.532 -29.880 1.00 57.94 268 GLY A N 1
ATOM 2118 C CA . GLY A 1 268 ? 23.454 -4.666 -30.724 1.00 57.94 268 GLY A CA 1
ATOM 2119 C C . GLY A 1 268 ? 23.417 -4.389 -32.233 1.00 57.94 268 GLY A C 1
ATOM 2120 O O . GLY A 1 268 ? 23.208 -5.309 -33.020 1.00 57.94 268 GLY A O 1
ATOM 2121 N N . GLY A 1 269 ? 23.673 -3.146 -32.651 1.00 47.81 269 GLY A N 1
ATOM 2122 C CA . GLY A 1 269 ? 23.878 -2.773 -34.051 1.00 47.81 269 GLY A CA 1
ATOM 2123 C C . GLY A 1 269 ? 22.603 -2.694 -34.901 1.00 47.81 269 GLY A C 1
ATOM 2124 O O . GLY A 1 269 ? 21.523 -3.138 -34.521 1.00 47.81 269 GLY A O 1
ATOM 2125 N N . GLN A 1 270 ? 22.754 -2.125 -36.101 1.00 44.91 270 GLN A N 1
ATOM 2126 C CA . GLN A 1 270 ? 21.703 -1.803 -37.083 1.00 44.91 270 GLN A CA 1
ATOM 2127 C C . GLN A 1 270 ? 20.817 -2.978 -37.564 1.00 44.91 270 GLN A C 1
ATOM 2129 O O . GLN A 1 270 ? 19.923 -2.779 -38.382 1.00 44.91 270 GLN A O 1
ATOM 2134 N N . ALA A 1 271 ? 21.019 -4.190 -37.044 1.00 46.03 271 ALA A N 1
ATOM 2135 C CA . ALA A 1 271 ? 20.293 -5.398 -37.425 1.00 46.03 271 ALA A CA 1
ATOM 2136 C C . ALA A 1 271 ? 18.914 -5.560 -36.748 1.00 46.03 271 ALA A C 1
ATOM 2138 O O . ALA A 1 271 ? 18.122 -6.368 -37.218 1.00 46.03 271 ALA A O 1
ATOM 2139 N N . ASN A 1 272 ? 18.595 -4.785 -35.700 1.00 46.41 272 ASN A N 1
ATOM 2140 C CA . ASN A 1 272 ? 17.302 -4.856 -34.990 1.00 46.41 272 ASN A CA 1
ATOM 2141 C C . ASN A 1 272 ? 16.404 -3.612 -35.159 1.00 46.41 272 ASN A C 1
ATOM 2143 O O . ASN A 1 272 ? 15.358 -3.524 -34.527 1.00 46.41 272 ASN A O 1
ATOM 2147 N N . ILE A 1 273 ? 16.773 -2.657 -36.022 1.00 47.91 273 ILE A N 1
ATOM 2148 C CA . ILE A 1 273 ? 16.083 -1.352 -36.169 1.00 47.91 273 ILE A CA 1
ATOM 2149 C C . ILE A 1 273 ? 14.835 -1.436 -37.090 1.00 47.91 273 ILE A C 1
ATOM 2151 O O . ILE A 1 273 ? 14.279 -0.422 -37.487 1.00 47.91 273 ILE A O 1
ATOM 2155 N N . HIS A 1 274 ? 14.367 -2.636 -37.454 1.00 43.47 274 HIS A N 1
ATOM 2156 C CA . HIS A 1 274 ? 13.224 -2.833 -38.372 1.00 43.47 274 HIS A CA 1
ATOM 2157 C C . HIS A 1 274 ? 12.013 -3.530 -37.721 1.00 43.47 274 HIS A C 1
ATOM 2159 O O . HIS A 1 274 ? 11.258 -4.234 -38.385 1.00 43.47 274 HIS A O 1
ATOM 2165 N N . ILE A 1 275 ? 11.826 -3.348 -36.415 1.00 45.97 275 ILE A N 1
ATOM 2166 C CA . ILE A 1 275 ? 10.657 -3.813 -35.653 1.00 45.97 275 ILE A CA 1
ATOM 2167 C C . ILE A 1 275 ? 10.332 -2.628 -34.740 1.00 45.97 275 ILE A C 1
ATOM 2169 O O . ILE A 1 275 ? 11.023 -2.406 -33.760 1.00 45.97 275 ILE A O 1
ATOM 2173 N N . ASP A 1 276 ? 9.514 -1.649 -35.080 1.00 52.19 276 ASP A N 1
ATOM 2174 C CA . ASP A 1 276 ? 8.176 -1.640 -35.645 1.00 52.19 276 ASP A CA 1
ATOM 2175 C C . ASP A 1 276 ? 7.981 -0.265 -36.309 1.00 52.19 276 ASP A C 1
ATOM 2177 O O . ASP A 1 276 ? 8.749 0.655 -36.033 1.00 52.19 276 ASP A O 1
ATOM 2181 N N . GLY A 1 277 ? 6.971 -0.104 -37.167 1.00 45.59 277 GLY A N 1
ATOM 2182 C CA . GLY A 1 277 ? 6.676 1.107 -37.954 1.00 45.59 277 GLY A CA 1
ATOM 2183 C C . GLY A 1 277 ? 6.327 2.392 -37.180 1.00 45.59 277 GLY A C 1
ATOM 2184 O O . GLY A 1 277 ? 5.388 3.087 -37.557 1.00 45.59 277 GLY A O 1
ATOM 2185 N N . TYR A 1 278 ? 7.070 2.728 -36.128 1.00 44.06 278 TYR A N 1
ATOM 2186 C CA . TYR A 1 278 ? 7.026 4.006 -35.437 1.00 44.06 278 TYR A CA 1
ATOM 2187 C C . TYR A 1 278 ? 7.838 5.045 -36.210 1.00 44.06 278 TYR A C 1
ATOM 2189 O O . TYR A 1 278 ? 8.980 4.814 -36.613 1.00 44.06 278 TYR A O 1
ATOM 2197 N N . THR A 1 279 ? 7.260 6.230 -36.391 1.00 51.84 279 THR A N 1
ATOM 2198 C CA . THR A 1 279 ? 8.025 7.386 -36.863 1.00 51.84 279 THR A CA 1
ATOM 2199 C C . THR A 1 279 ? 9.042 7.788 -35.788 1.00 51.84 279 THR A C 1
ATOM 2201 O O . THR A 1 279 ? 8.760 7.721 -34.591 1.00 51.84 279 THR A O 1
ATOM 2204 N N . PHE A 1 280 ? 10.241 8.212 -36.199 1.00 49.81 280 PHE A N 1
ATOM 2205 C CA . PHE A 1 280 ? 11.351 8.595 -35.305 1.00 49.81 280 PHE A CA 1
ATOM 2206 C C . PHE A 1 280 ? 10.932 9.615 -34.215 1.00 49.81 280 PHE A C 1
ATOM 2208 O O . PHE A 1 280 ? 11.485 9.635 -33.117 1.00 49.81 280 PHE A O 1
ATOM 2215 N N . SER A 1 281 ? 9.909 10.417 -34.512 1.00 51.88 281 SER A N 1
ATOM 2216 C CA . SER A 1 281 ? 9.236 11.399 -33.657 1.00 51.88 281 SER A CA 1
ATOM 2217 C C . SER A 1 281 ? 8.458 10.810 -32.468 1.00 51.88 281 SER A C 1
ATOM 2219 O O . SER A 1 281 ? 8.481 11.397 -31.385 1.00 51.88 281 SER A O 1
ATOM 2221 N N . GLU A 1 282 ? 7.812 9.645 -32.606 1.00 55.69 282 GLU A N 1
ATOM 2222 C CA . GLU A 1 282 ? 7.111 8.991 -31.484 1.00 55.69 282 GLU A CA 1
ATOM 2223 C C . GLU A 1 282 ? 8.089 8.333 -30.505 1.00 55.69 282 GLU A C 1
ATOM 2225 O O . GLU A 1 282 ? 7.883 8.389 -29.294 1.00 55.69 282 GLU A O 1
ATOM 2230 N N . TYR A 1 283 ? 9.196 7.774 -31.000 1.00 53.75 283 TYR A N 1
ATOM 2231 C CA . TYR A 1 283 ? 10.207 7.129 -30.156 1.00 53.75 283 TYR A CA 1
ATOM 2232 C C . TYR A 1 283 ? 11.023 8.133 -29.318 1.00 53.75 283 TYR A C 1
ATOM 2234 O O . TYR A 1 283 ? 11.474 7.811 -28.219 1.00 53.75 283 TYR A O 1
ATOM 2242 N N . ALA A 1 284 ? 11.192 9.369 -29.803 1.00 50.06 284 ALA A N 1
ATOM 2243 C CA . ALA A 1 284 ? 11.975 10.402 -29.123 1.00 50.06 284 ALA A CA 1
ATOM 2244 C C . ALA A 1 284 ? 11.221 11.133 -27.994 1.00 50.06 284 ALA A C 1
ATOM 2246 O O . ALA A 1 284 ? 11.839 11.523 -27.003 1.00 50.06 284 ALA A O 1
ATOM 2247 N N . ARG A 1 285 ? 9.894 11.297 -28.110 1.00 55.47 285 ARG A N 1
ATOM 2248 C CA . ARG A 1 285 ? 9.050 11.929 -27.072 1.00 55.47 285 ARG A CA 1
ATOM 2249 C C . ARG A 1 285 ? 8.581 10.962 -25.982 1.00 55.47 285 ARG A C 1
ATOM 2251 O O . ARG A 1 285 ? 8.199 11.406 -24.901 1.00 55.47 285 ARG A O 1
ATOM 2258 N N . ARG A 1 286 ? 8.609 9.657 -26.248 1.00 60.81 286 ARG A N 1
ATOM 2259 C CA . ARG A 1 286 ? 8.116 8.621 -25.335 1.00 60.81 286 ARG A CA 1
ATOM 2260 C C . ARG A 1 286 ? 9.197 8.246 -24.308 1.00 60.81 286 ARG A C 1
ATOM 2262 O O . ARG A 1 286 ? 10.351 7.979 -24.655 1.00 60.81 286 ARG A O 1
ATOM 2269 N N . GLY A 1 287 ? 8.840 8.270 -23.025 1.00 70.50 287 GLY A N 1
ATOM 2270 C CA . GLY A 1 287 ? 9.645 7.713 -21.937 1.00 70.50 287 GLY A CA 1
ATOM 2271 C C . GLY A 1 287 ? 10.507 8.666 -21.117 1.00 70.50 287 GLY A C 1
ATOM 2272 O O . GLY A 1 287 ? 10.961 8.272 -20.043 1.00 70.50 287 GLY A O 1
ATOM 2273 N N . PHE A 1 288 ? 10.739 9.912 -21.545 1.00 78.31 288 PHE A N 1
ATOM 2274 C CA . PHE A 1 288 ? 11.494 10.863 -20.714 1.00 78.31 288 PHE A CA 1
ATOM 2275 C C . PHE A 1 288 ? 10.726 11.227 -19.434 1.00 78.31 288 PHE A C 1
ATOM 2277 O O . PHE A 1 288 ? 11.288 11.170 -18.340 1.00 78.31 288 PHE A O 1
ATOM 2284 N N . GLY A 1 289 ? 9.435 11.558 -19.555 1.00 79.75 289 GLY A N 1
ATOM 2285 C CA . GLY A 1 289 ? 8.592 11.923 -18.411 1.00 79.75 289 GLY A CA 1
ATOM 2286 C C . GLY A 1 289 ? 8.432 10.775 -17.414 1.00 79.75 289 GLY A C 1
ATOM 2287 O O . GLY A 1 289 ? 8.510 10.975 -16.203 1.00 79.75 289 GLY A O 1
ATOM 2288 N N . GLU A 1 290 ? 8.299 9.555 -17.921 1.00 87.44 290 GLU A N 1
ATOM 2289 C CA . GLU A 1 290 ? 8.212 8.327 -17.143 1.00 87.44 290 GLU A CA 1
ATOM 2290 C C . GLU A 1 290 ? 9.513 8.059 -16.378 1.00 87.44 290 GLU A C 1
ATOM 2292 O O . GLU A 1 290 ? 9.468 7.746 -15.191 1.00 87.44 290 GLU A O 1
ATOM 2297 N N . LEU A 1 291 ? 10.682 8.252 -17.000 1.00 87.94 291 LEU A N 1
ATOM 2298 C CA . LEU A 1 291 ? 11.976 8.103 -16.323 1.00 87.94 291 LEU A CA 1
ATOM 2299 C C . LEU A 1 291 ? 12.218 9.186 -15.264 1.00 87.94 291 LEU A C 1
ATOM 2301 O O . LEU A 1 291 ? 12.793 8.899 -14.211 1.00 87.94 291 LEU A O 1
ATOM 2305 N N . VAL A 1 292 ? 11.730 10.411 -15.484 1.00 85.25 292 VAL A N 1
ATOM 2306 C CA . VAL A 1 292 ? 11.709 11.456 -14.447 1.00 85.25 292 VAL A CA 1
ATOM 2307 C C . VAL A 1 292 ? 10.804 11.041 -13.283 1.00 85.25 292 VAL A C 1
ATOM 2309 O O . VAL A 1 292 ? 11.195 11.186 -12.122 1.00 85.25 292 VAL A O 1
ATOM 2312 N N . ALA A 1 293 ? 9.635 10.457 -13.561 1.00 86.75 293 ALA A N 1
ATOM 2313 C CA . ALA A 1 293 ? 8.764 9.910 -12.524 1.00 86.75 293 ALA A CA 1
ATOM 2314 C C . ALA A 1 293 ? 9.446 8.762 -11.759 1.00 86.75 293 ALA A C 1
ATOM 2316 O O . ALA A 1 293 ? 9.422 8.755 -10.528 1.00 86.75 293 ALA A O 1
ATOM 2317 N N . VAL A 1 294 ? 10.129 7.838 -12.448 1.00 91.88 294 VAL A N 1
ATOM 2318 C CA . VAL A 1 294 ? 10.939 6.776 -11.822 1.00 91.88 294 VAL A CA 1
ATOM 2319 C C . VAL A 1 294 ? 11.994 7.375 -10.893 1.00 91.88 294 VAL A C 1
ATOM 2321 O O . VAL A 1 294 ? 12.147 6.901 -9.766 1.00 91.88 294 VAL A O 1
ATOM 2324 N N . ALA A 1 295 ? 12.688 8.437 -11.308 1.00 88.12 295 ALA A N 1
ATOM 2325 C CA . ALA A 1 295 ? 13.667 9.120 -10.467 1.00 88.12 295 ALA A CA 1
ATOM 2326 C C . ALA A 1 295 ? 13.027 9.730 -9.208 1.00 88.12 295 ALA A C 1
ATOM 2328 O O . ALA A 1 295 ? 13.517 9.517 -8.095 1.00 88.12 295 ALA A O 1
ATOM 2329 N N . PHE A 1 296 ? 11.898 10.426 -9.369 1.00 88.56 296 PHE A N 1
ATOM 2330 C CA . PHE A 1 296 ? 11.142 11.018 -8.265 1.00 88.56 296 PHE A CA 1
ATOM 2331 C C . PHE A 1 296 ? 10.649 9.959 -7.265 1.00 88.56 296 PHE A C 1
ATOM 2333 O O . PHE A 1 296 ? 10.883 10.080 -6.059 1.00 88.56 296 PHE A O 1
ATOM 2340 N N . PHE A 1 297 ? 10.029 8.879 -7.747 1.00 87.88 297 PHE A N 1
ATOM 2341 C CA . PHE A 1 297 ? 9.544 7.795 -6.891 1.00 87.88 297 PHE A CA 1
ATOM 2342 C C . PHE A 1 297 ? 10.683 7.008 -6.238 1.00 87.88 297 PHE A C 1
ATOM 2344 O O . PHE A 1 297 ? 10.546 6.584 -5.092 1.00 87.88 297 PHE A O 1
ATOM 2351 N N . SER A 1 298 ? 11.827 6.852 -6.911 1.00 87.19 298 SER A N 1
ATOM 2352 C CA . SER A 1 298 ? 13.021 6.225 -6.322 1.00 87.19 298 SER A CA 1
ATOM 2353 C C . SER A 1 298 ? 13.560 7.043 -5.152 1.00 87.19 298 SER A C 1
ATOM 2355 O O . SER A 1 298 ? 13.903 6.484 -4.109 1.00 87.19 298 SER A O 1
ATOM 2357 N N . LEU A 1 299 ? 13.584 8.372 -5.287 1.00 80.38 299 LEU A N 1
ATOM 2358 C CA . LEU A 1 299 ? 13.962 9.267 -4.196 1.00 80.38 299 LEU A CA 1
ATOM 2359 C C . LEU A 1 299 ? 12.984 9.148 -3.020 1.00 80.38 299 LEU A C 1
ATOM 2361 O O . LEU A 1 299 ? 13.417 8.988 -1.878 1.00 80.38 299 LEU A O 1
ATOM 2365 N N . LEU A 1 300 ? 11.675 9.166 -3.291 1.00 78.25 300 LEU A N 1
ATOM 2366 C CA . LEU A 1 300 ? 10.642 9.009 -2.264 1.00 78.25 300 LEU A CA 1
ATOM 2367 C C . LEU A 1 300 ? 10.754 7.657 -1.543 1.00 78.25 300 LEU A C 1
ATOM 2369 O O . LEU A 1 300 ? 10.648 7.608 -0.318 1.00 78.25 300 LEU A O 1
ATOM 2373 N N . LEU A 1 301 ? 11.042 6.578 -2.277 1.00 85.81 301 LEU A N 1
ATOM 2374 C CA . LEU A 1 301 ? 11.291 5.250 -1.717 1.00 85.81 301 LEU A CA 1
ATOM 2375 C C . LEU A 1 301 ? 12.492 5.265 -0.761 1.00 85.81 301 LEU A C 1
ATOM 2377 O O . LEU A 1 301 ? 12.377 4.808 0.376 1.00 85.81 301 LEU A O 1
ATOM 2381 N N . ILE A 1 302 ? 13.632 5.818 -1.192 1.00 74.62 302 ILE A N 1
ATOM 238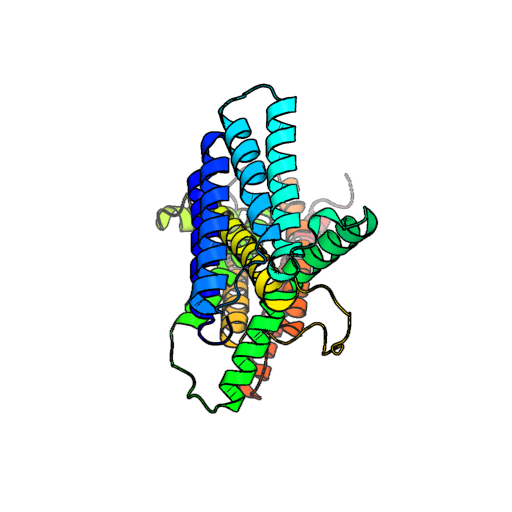2 C CA . ILE A 1 302 ? 14.859 5.878 -0.384 1.00 74.62 302 ILE A CA 1
ATOM 2383 C C . ILE A 1 302 ? 14.647 6.732 0.871 1.00 74.62 302 ILE A C 1
ATOM 2385 O O . ILE A 1 302 ? 15.067 6.324 1.956 1.00 74.62 302 ILE A O 1
ATOM 2389 N N . LEU A 1 303 ? 13.981 7.885 0.756 1.00 68.00 303 LEU A N 1
ATOM 2390 C CA . LEU A 1 303 ? 13.680 8.759 1.894 1.00 68.00 303 LEU A CA 1
ATOM 2391 C C . LEU A 1 303 ? 12.695 8.101 2.867 1.00 68.00 303 LEU A C 1
ATOM 2393 O O . LEU A 1 303 ? 12.946 8.078 4.073 1.00 68.00 303 LEU A O 1
ATOM 2397 N N . GLY A 1 304 ? 11.617 7.508 2.349 1.00 67.88 304 GLY A N 1
ATOM 2398 C CA . GLY A 1 304 ? 10.603 6.821 3.146 1.00 67.88 304 GLY A CA 1
ATOM 2399 C C . GLY A 1 304 ? 11.187 5.640 3.918 1.00 67.88 304 GLY A C 1
ATOM 2400 O O . GLY A 1 304 ? 11.082 5.576 5.144 1.00 67.88 304 GLY A O 1
ATOM 2401 N N . PHE A 1 305 ? 11.900 4.743 3.233 1.00 73.38 305 PHE A N 1
ATOM 2402 C CA . PHE A 1 305 ? 12.595 3.634 3.890 1.00 73.38 305 PHE A CA 1
ATOM 2403 C C . PHE A 1 305 ? 13.755 4.131 4.760 1.00 73.38 305 PHE A C 1
ATOM 2405 O O . PHE A 1 305 ? 14.063 3.516 5.780 1.00 73.38 305 PHE A O 1
ATOM 2412 N N . GLY A 1 306 ? 14.374 5.258 4.418 1.00 60.84 306 GLY A N 1
ATOM 2413 C CA . GLY A 1 306 ? 15.392 5.922 5.223 1.00 60.84 306 GLY A CA 1
ATOM 2414 C C . GLY A 1 306 ? 14.890 6.338 6.604 1.00 60.84 306 GLY A C 1
ATOM 2415 O O . GLY A 1 306 ? 15.567 6.073 7.597 1.00 60.84 306 GLY A O 1
ATOM 2416 N N . ALA A 1 307 ? 13.691 6.919 6.666 1.00 58.59 307 ALA A N 1
ATOM 2417 C CA . ALA A 1 307 ? 13.043 7.349 7.903 1.00 58.59 307 ALA A CA 1
ATOM 2418 C C . ALA A 1 307 ? 12.511 6.174 8.745 1.00 58.59 307 ALA A C 1
ATOM 2420 O O . ALA A 1 307 ? 12.471 6.242 9.972 1.00 58.59 307 ALA A O 1
ATOM 2421 N N . VAL A 1 308 ? 12.113 5.086 8.084 1.00 60.47 308 VAL A N 1
ATOM 2422 C CA . VAL A 1 308 ? 11.345 3.993 8.694 1.00 60.47 308 VAL A CA 1
ATOM 2423 C C . VAL A 1 308 ? 12.194 2.767 9.071 1.00 60.47 308 VAL A C 1
ATOM 2425 O O . VAL A 1 308 ? 11.815 1.998 9.958 1.00 60.47 308 VAL A O 1
ATOM 2428 N N . THR A 1 309 ? 13.344 2.560 8.425 1.00 66.50 309 THR A N 1
ATOM 2429 C CA . THR A 1 309 ? 14.173 1.358 8.625 1.00 66.50 309 THR A CA 1
ATOM 2430 C C . THR A 1 309 ? 15.035 1.464 9.878 1.00 66.50 309 THR A C 1
ATOM 2432 O O . THR A 1 309 ? 15.856 2.376 9.998 1.00 66.50 309 THR A O 1
ATOM 2435 N N . ARG A 1 310 ? 14.947 0.467 10.766 1.00 60.78 310 ARG A N 1
ATOM 2436 C CA . ARG A 1 310 ? 15.861 0.339 11.911 1.00 60.78 310 ARG A CA 1
ATOM 2437 C C . ARG A 1 310 ? 17.192 -0.281 11.476 1.00 60.78 310 ARG A C 1
ATOM 2439 O O . ARG A 1 310 ? 17.207 -1.324 10.822 1.00 60.78 310 ARG A O 1
ATOM 2446 N N . ARG A 1 311 ? 18.307 0.355 11.847 1.00 63.47 311 ARG A N 1
ATOM 2447 C CA . ARG A 1 311 ? 19.678 -0.078 11.519 1.00 63.47 311 ARG A CA 1
ATOM 2448 C C . ARG A 1 311 ? 20.464 -0.205 12.819 1.00 63.47 311 ARG A C 1
ATOM 2450 O O . ARG A 1 311 ? 20.800 0.806 13.423 1.00 63.47 311 ARG A O 1
ATOM 2457 N N . GLU A 1 312 ? 20.702 -1.434 13.263 1.00 57.97 312 GLU A N 1
ATOM 2458 C CA . GLU A 1 312 ? 21.336 -1.708 14.565 1.00 57.97 312 GLU A CA 1
ATOM 2459 C C . GLU A 1 312 ? 22.841 -1.996 14.436 1.00 57.97 312 GLU A C 1
ATOM 2461 O O . GLU A 1 312 ? 23.574 -1.886 15.411 1.00 57.97 312 GLU A O 1
ATOM 2466 N N . SER A 1 313 ? 23.316 -2.326 13.228 1.00 64.75 313 SER A N 1
ATOM 2467 C CA . SER A 1 313 ? 24.716 -2.670 12.943 1.00 64.75 313 SER A CA 1
ATOM 2468 C C . SER A 1 313 ? 25.321 -1.784 11.848 1.00 64.75 313 SER A C 1
ATOM 2470 O O . SER A 1 313 ? 24.656 -1.440 10.866 1.00 64.75 313 SER A O 1
ATOM 2472 N N . GLU A 1 314 ? 26.617 -1.485 11.968 1.00 66.88 314 GLU A N 1
ATOM 2473 C CA . GLU A 1 314 ? 27.415 -0.787 10.948 1.00 66.88 314 GLU A CA 1
ATOM 2474 C C . GLU A 1 314 ? 27.331 -1.466 9.568 1.00 66.88 314 GLU A C 1
ATOM 2476 O O . GLU A 1 314 ? 27.198 -0.793 8.545 1.00 66.88 314 GLU A O 1
ATOM 2481 N N . THR A 1 315 ? 27.299 -2.803 9.516 1.00 70.50 315 THR A N 1
ATOM 2482 C CA . THR A 1 315 ? 27.151 -3.562 8.260 1.00 70.50 315 THR A CA 1
ATOM 2483 C C . THR A 1 315 ? 25.781 -3.336 7.615 1.00 70.50 315 THR A C 1
ATOM 2485 O O . THR A 1 315 ? 25.681 -3.191 6.396 1.00 70.50 315 THR A O 1
ATOM 2488 N N . GLN A 1 316 ? 24.716 -3.239 8.419 1.00 73.12 316 GLN A N 1
ATOM 2489 C CA . GLN A 1 316 ? 23.362 -2.947 7.930 1.00 73.12 316 GLN A CA 1
ATOM 2490 C C . GLN A 1 316 ? 23.272 -1.522 7.380 1.00 73.12 316 GLN A C 1
ATOM 2492 O O . GLN A 1 316 ? 22.683 -1.288 6.324 1.00 73.12 316 GLN A O 1
ATOM 2497 N N . ARG A 1 317 ? 23.906 -0.561 8.061 1.00 70.50 317 ARG A N 1
ATOM 2498 C CA . ARG A 1 317 ? 23.966 0.830 7.606 1.00 70.50 317 ARG A CA 1
ATOM 2499 C C . ARG A 1 317 ? 24.724 0.960 6.286 1.00 70.50 317 ARG A C 1
ATOM 2501 O O . ARG A 1 317 ? 24.215 1.610 5.374 1.00 70.50 317 ARG A O 1
ATOM 2508 N N . LYS A 1 318 ? 25.875 0.291 6.158 1.00 72.44 318 LYS A N 1
ATOM 2509 C CA . LYS A 1 318 ? 26.659 0.241 4.914 1.00 72.44 318 LYS A CA 1
ATOM 2510 C C . LYS A 1 318 ? 25.888 -0.413 3.773 1.00 72.44 318 LYS A C 1
ATOM 2512 O O . LYS A 1 318 ? 25.832 0.162 2.696 1.00 72.44 318 LYS A O 1
ATOM 2517 N N . THR A 1 319 ? 25.240 -1.552 4.013 1.00 77.56 319 THR A N 1
ATOM 2518 C CA . THR A 1 319 ? 24.467 -2.265 2.978 1.00 77.56 319 THR A CA 1
ATOM 2519 C C . THR A 1 319 ? 23.282 -1.434 2.485 1.00 77.56 319 THR A C 1
ATOM 2521 O O . THR A 1 319 ? 23.089 -1.298 1.281 1.00 77.56 319 THR A O 1
ATOM 2524 N N . PHE A 1 320 ? 22.519 -0.815 3.395 1.00 75.94 320 PHE A N 1
ATOM 2525 C CA . PHE A 1 320 ? 21.425 0.087 3.015 1.00 75.94 320 PHE A CA 1
ATOM 2526 C C . PHE A 1 320 ? 21.943 1.273 2.194 1.00 75.94 320 PHE A C 1
ATOM 2528 O O . PHE A 1 320 ? 21.351 1.638 1.179 1.00 75.94 320 PHE A O 1
ATOM 2535 N N . SER A 1 321 ? 23.054 1.873 2.632 1.00 75.56 321 SER A N 1
ATOM 2536 C CA . SER A 1 321 ? 23.681 2.987 1.923 1.00 75.56 321 SER A CA 1
ATOM 2537 C C . SER A 1 321 ? 24.159 2.564 0.535 1.00 75.56 321 SER A C 1
ATOM 2539 O O . SER A 1 321 ? 23.917 3.287 -0.421 1.00 75.56 321 SER A O 1
ATOM 2541 N N . ALA A 1 322 ? 24.780 1.391 0.407 1.00 83.94 322 ALA A N 1
ATOM 2542 C CA . ALA A 1 322 ? 25.249 0.853 -0.864 1.00 83.94 322 ALA A CA 1
ATOM 2543 C C . ALA A 1 322 ? 24.089 0.582 -1.833 1.00 83.94 322 ALA A C 1
ATOM 2545 O O . ALA A 1 322 ? 24.162 0.998 -2.983 1.00 83.94 322 ALA A O 1
ATOM 2546 N N . LEU A 1 323 ? 22.995 -0.033 -1.363 1.00 84.81 323 LEU A N 1
ATOM 2547 C CA . LEU A 1 323 ? 21.786 -0.239 -2.170 1.00 84.81 323 LEU A CA 1
ATOM 2548 C C . LEU A 1 323 ? 21.165 1.091 -2.612 1.00 84.81 323 LEU A C 1
ATOM 2550 O O . LEU A 1 323 ? 20.812 1.244 -3.776 1.00 84.81 323 LEU A O 1
ATOM 2554 N N . SER A 1 324 ? 21.076 2.068 -1.707 1.00 76.38 324 SER A N 1
ATOM 2555 C CA . SER A 1 324 ? 20.522 3.392 -2.021 1.00 76.38 324 SER A CA 1
ATOM 2556 C C . SER A 1 324 ? 21.374 4.126 -3.059 1.00 76.38 324 SER A C 1
ATOM 2558 O O . SER A 1 324 ? 20.841 4.649 -4.032 1.00 76.38 324 SER A O 1
ATOM 2560 N N . VAL A 1 325 ? 22.700 4.121 -2.889 1.00 85.25 325 VAL A N 1
ATOM 2561 C CA . VAL A 1 325 ? 23.646 4.702 -3.855 1.00 85.25 325 VAL A CA 1
ATOM 2562 C C . VAL A 1 325 ? 23.578 3.966 -5.192 1.00 85.25 325 VAL A C 1
ATOM 2564 O O . VAL A 1 325 ? 23.575 4.615 -6.232 1.00 85.25 325 VAL A O 1
ATOM 2567 N N . GLY A 1 326 ? 23.465 2.636 -5.178 1.00 88.81 326 GLY A N 1
ATOM 2568 C CA . GLY A 1 326 ? 23.304 1.823 -6.383 1.00 88.81 326 GLY A CA 1
ATOM 2569 C C . GLY A 1 326 ? 22.040 2.178 -7.165 1.00 88.81 326 GLY A C 1
ATOM 2570 O O . GLY A 1 326 ? 22.119 2.404 -8.368 1.00 88.81 326 GLY A O 1
ATOM 2571 N N . ILE A 1 327 ? 20.894 2.311 -6.489 1.00 87.88 327 ILE A N 1
ATOM 2572 C CA . ILE A 1 327 ? 19.638 2.753 -7.116 1.00 87.88 327 ILE A CA 1
ATOM 2573 C C . ILE A 1 327 ? 19.800 4.152 -7.718 1.00 87.88 327 ILE A C 1
ATOM 2575 O O . ILE A 1 327 ? 19.431 4.359 -8.870 1.00 87.88 327 ILE A O 1
ATOM 2579 N N . VAL A 1 328 ? 20.391 5.101 -6.983 1.00 87.25 328 VAL A N 1
ATOM 2580 C CA . VAL A 1 328 ? 20.631 6.463 -7.495 1.00 87.25 328 VAL A CA 1
ATOM 2581 C C . VAL A 1 328 ? 21.541 6.440 -8.724 1.00 87.25 328 VAL A C 1
ATOM 2583 O O . VAL A 1 328 ? 21.240 7.102 -9.714 1.00 87.25 328 VAL A O 1
ATOM 2586 N N . ALA A 1 329 ? 22.618 5.655 -8.702 1.00 91.12 329 ALA A N 1
ATOM 2587 C CA . ALA A 1 329 ? 23.517 5.512 -9.841 1.00 91.12 329 ALA A CA 1
ATOM 2588 C C . ALA A 1 329 ? 22.796 4.931 -11.068 1.00 91.12 329 ALA A C 1
ATOM 2590 O O . ALA A 1 329 ? 22.941 5.466 -12.165 1.00 91.12 329 ALA A O 1
ATOM 2591 N N . LEU A 1 330 ? 21.971 3.893 -10.888 1.00 90.94 330 LEU A N 1
ATOM 2592 C CA . LEU A 1 330 ? 21.164 3.310 -11.965 1.00 90.94 330 LEU A CA 1
ATOM 2593 C C . LEU A 1 330 ? 20.167 4.323 -12.539 1.00 90.94 330 LEU A C 1
ATOM 2595 O O . LEU A 1 330 ? 20.057 4.445 -13.755 1.00 90.94 330 LEU A O 1
ATOM 2599 N N . VAL A 1 331 ? 19.495 5.100 -11.686 1.00 89.50 331 VAL A N 1
ATOM 2600 C CA . VAL A 1 331 ? 18.592 6.178 -12.119 1.00 89.50 331 VAL A CA 1
ATOM 2601 C C . VAL A 1 331 ? 19.332 7.232 -12.937 1.00 89.50 331 VAL A C 1
ATOM 2603 O O . VAL A 1 331 ? 18.844 7.632 -13.991 1.00 89.50 331 VAL A O 1
ATOM 2606 N N . LEU A 1 332 ? 20.525 7.652 -12.509 1.00 87.75 332 LEU A N 1
ATOM 2607 C CA . LEU A 1 332 ? 21.339 8.598 -13.275 1.00 87.75 332 LEU A CA 1
ATOM 2608 C C . LEU A 1 332 ? 21.735 8.032 -14.641 1.00 87.75 332 LEU A C 1
ATOM 2610 O O . LEU A 1 332 ? 21.646 8.746 -15.635 1.00 87.75 332 LEU A O 1
ATOM 2614 N N . VAL A 1 333 ? 22.118 6.754 -14.712 1.00 89.38 333 VAL A N 1
ATOM 2615 C CA . VAL A 1 333 ? 22.413 6.084 -15.987 1.00 89.38 333 VAL A CA 1
ATOM 2616 C C . VAL A 1 333 ? 21.188 6.094 -16.905 1.00 89.38 333 VAL A C 1
ATOM 2618 O O . VAL A 1 333 ? 21.317 6.473 -18.068 1.00 89.38 333 VAL A O 1
ATOM 2621 N N . MET A 1 334 ? 20.001 5.757 -16.387 1.00 87.94 334 MET A N 1
ATOM 2622 C CA . MET A 1 334 ? 18.750 5.788 -17.157 1.00 87.94 334 MET A CA 1
ATOM 2623 C C . MET A 1 334 ? 18.423 7.197 -17.675 1.00 87.94 334 MET A C 1
ATOM 2625 O O . MET A 1 334 ? 18.093 7.361 -18.849 1.00 87.94 334 MET A O 1
ATOM 2629 N N . LEU A 1 335 ? 18.564 8.228 -16.835 1.00 86.56 335 LEU A N 1
ATOM 2630 C CA . LEU A 1 335 ? 18.309 9.618 -17.226 1.00 86.56 335 LEU A CA 1
ATOM 2631 C C . LEU A 1 335 ? 19.320 10.131 -18.258 1.00 86.56 335 LEU A C 1
ATOM 2633 O O . LEU A 1 335 ? 18.928 10.785 -19.220 1.00 86.56 335 LEU A O 1
ATOM 2637 N N . VAL A 1 336 ? 20.610 9.817 -18.100 1.00 85.06 336 VAL A N 1
ATOM 2638 C CA . VAL A 1 336 ? 21.652 10.189 -19.073 1.00 85.06 336 VAL A CA 1
ATOM 2639 C C . VAL A 1 336 ? 21.426 9.482 -20.410 1.00 85.06 336 VAL A C 1
ATOM 2641 O O . VAL A 1 336 ? 21.578 10.105 -21.460 1.00 85.06 336 VAL A O 1
ATOM 2644 N N . SER A 1 337 ? 21.039 8.204 -20.379 1.00 81.31 337 SER A N 1
ATOM 2645 C CA . SER A 1 337 ? 20.668 7.428 -21.568 1.00 81.31 337 SER A CA 1
ATOM 2646 C C . SER A 1 337 ? 19.502 8.090 -22.315 1.00 81.31 337 SER A C 1
ATOM 2648 O O . SER A 1 337 ? 19.611 8.391 -23.506 1.00 81.31 337 SER A O 1
ATOM 2650 N N . ALA A 1 338 ? 18.430 8.434 -21.596 1.00 77.81 338 ALA A N 1
ATOM 2651 C CA . ALA A 1 338 ? 17.265 9.111 -22.161 1.00 77.81 338 ALA A CA 1
ATOM 2652 C C . ALA A 1 338 ? 17.588 10.509 -22.704 1.00 77.81 338 ALA A C 1
ATOM 2654 O O . ALA A 1 338 ? 17.159 10.860 -23.801 1.00 77.81 338 ALA A O 1
ATOM 2655 N N . TYR A 1 339 ? 18.396 11.286 -21.978 1.00 78.56 339 TYR A N 1
ATOM 2656 C CA . TYR A 1 339 ? 18.843 12.603 -22.423 1.00 78.56 339 TYR A CA 1
ATOM 2657 C C . TYR A 1 339 ? 19.649 12.517 -23.723 1.00 78.56 339 TYR A C 1
ATOM 2659 O O . TYR A 1 339 ? 19.399 13.274 -24.654 1.00 78.56 339 TYR A O 1
ATOM 2667 N N . ARG A 1 340 ? 20.575 11.556 -23.843 1.00 74.31 340 ARG A N 1
ATOM 2668 C CA . ARG A 1 340 ? 21.329 11.347 -25.091 1.00 74.31 340 ARG A CA 1
ATOM 2669 C C . ARG A 1 340 ? 20.424 10.970 -26.261 1.00 74.31 340 ARG A C 1
ATOM 2671 O O . ARG A 1 340 ? 20.659 11.450 -27.366 1.00 74.31 340 ARG A O 1
ATOM 2678 N N . ARG A 1 341 ? 19.398 10.143 -26.026 1.00 73.25 341 ARG A N 1
ATOM 2679 C CA . ARG A 1 341 ? 18.392 9.786 -27.041 1.00 73.25 341 ARG A CA 1
ATOM 2680 C C . ARG A 1 341 ? 17.635 11.023 -27.537 1.00 73.25 341 ARG A C 1
ATOM 2682 O O . ARG A 1 341 ? 17.446 11.169 -28.740 1.00 73.25 341 ARG A O 1
ATOM 2689 N N . LEU A 1 342 ? 17.276 11.927 -26.627 1.00 71.19 342 LEU A N 1
ATOM 2690 C CA . LEU A 1 342 ? 16.600 13.187 -26.941 1.00 71.19 342 LEU A CA 1
ATOM 2691 C C . LEU A 1 342 ? 17.515 14.161 -27.701 1.00 71.19 342 LEU A C 1
ATOM 2693 O O . LEU A 1 342 ? 17.117 14.685 -28.734 1.00 71.19 342 LEU A O 1
ATOM 2697 N N . VAL A 1 343 ? 18.768 14.329 -27.275 1.00 71.38 343 VAL A N 1
ATOM 2698 C CA . VAL A 1 343 ? 19.744 15.188 -27.975 1.00 71.38 343 VAL A CA 1
ATOM 2699 C C . VAL A 1 343 ? 20.065 14.660 -29.380 1.00 71.38 343 VAL A C 1
ATOM 2701 O O . VAL A 1 343 ? 20.219 15.437 -30.321 1.00 71.38 343 VAL A O 1
ATOM 2704 N N . LEU A 1 344 ? 20.140 13.337 -29.565 1.00 68.25 344 LEU A N 1
ATOM 2705 C CA . LEU A 1 344 ? 20.330 12.743 -30.892 1.00 68.25 344 LEU A CA 1
ATOM 2706 C C . LEU A 1 344 ? 19.134 13.033 -31.816 1.00 68.25 344 LEU A C 1
ATOM 2708 O O . LEU A 1 344 ? 19.321 13.276 -33.004 1.00 68.25 344 LEU A O 1
ATOM 2712 N N . TYR A 1 345 ? 17.917 13.053 -31.269 1.00 64.00 345 TYR A N 1
ATOM 2713 C CA . TYR A 1 345 ? 16.723 13.460 -32.006 1.00 64.00 345 TYR A CA 1
ATOM 2714 C C . TYR A 1 345 ? 16.759 14.949 -32.374 1.00 64.00 345 TYR A C 1
ATOM 2716 O O . TYR A 1 345 ? 16.570 15.295 -33.539 1.00 64.00 345 TYR A O 1
ATOM 2724 N N . GLU A 1 346 ? 17.073 15.820 -31.412 1.00 67.56 346 GLU A N 1
ATOM 2725 C CA . GLU A 1 346 ? 17.171 17.268 -31.640 1.00 67.56 346 GLU A CA 1
ATOM 2726 C C . GLU A 1 346 ? 18.231 17.619 -32.691 1.00 67.56 346 GLU A C 1
ATOM 2728 O O . GLU A 1 346 ? 18.015 18.490 -33.530 1.00 67.56 346 GLU A O 1
ATOM 2733 N N . THR A 1 347 ? 19.366 16.918 -32.692 1.00 67.56 347 THR A N 1
ATOM 2734 C CA . THR A 1 347 ? 20.431 17.131 -33.686 1.00 67.56 347 THR A CA 1
ATOM 2735 C C . THR A 1 347 ? 20.084 16.584 -35.074 1.00 67.56 347 THR A C 1
ATOM 2737 O O . THR A 1 347 ? 20.575 17.125 -36.062 1.00 67.56 347 THR A O 1
ATOM 2740 N N . ALA A 1 348 ? 19.233 15.555 -35.172 1.00 63.22 348 ALA A N 1
ATOM 2741 C CA . ALA A 1 348 ? 18.792 14.981 -36.446 1.00 63.22 348 ALA A CA 1
ATOM 2742 C C . ALA A 1 348 ? 17.639 15.759 -37.111 1.00 63.22 348 ALA A C 1
ATOM 2744 O O . ALA A 1 348 ? 17.588 15.806 -38.338 1.00 63.22 348 ALA A O 1
ATOM 2745 N N . TYR A 1 349 ? 16.734 16.364 -36.330 1.00 60.78 349 TYR A N 1
ATOM 2746 C CA . TYR A 1 349 ? 15.518 17.017 -36.848 1.00 60.78 349 TYR A CA 1
ATOM 2747 C C . TYR A 1 349 ? 15.445 18.539 -36.613 1.00 60.78 349 TYR A C 1
ATOM 2749 O O . TYR A 1 349 ? 14.607 19.198 -37.222 1.00 60.78 349 TYR A O 1
ATOM 2757 N N . GLY A 1 350 ? 16.355 19.126 -35.824 1.00 53.44 350 GLY A N 1
ATOM 2758 C CA . GLY A 1 350 ? 16.402 20.570 -35.565 1.00 53.44 350 GLY A CA 1
ATOM 2759 C C . GLY A 1 350 ? 15.233 21.094 -34.712 1.00 53.44 350 GLY A C 1
ATOM 2760 O O . GLY A 1 350 ? 14.232 20.419 -34.505 1.00 53.44 350 GLY A O 1
ATOM 2761 N N . PHE A 1 351 ? 15.352 22.326 -34.202 1.00 54.66 351 PHE A N 1
ATOM 2762 C CA . PHE A 1 351 ? 14.353 23.006 -33.346 1.00 54.66 351 PHE A CA 1
ATOM 2763 C C . PHE A 1 351 ? 13.062 23.442 -34.077 1.00 54.66 351 PHE A C 1
ATOM 2765 O O . PHE A 1 351 ? 12.394 24.382 -33.645 1.00 54.66 351 PHE A O 1
ATOM 2772 N N . SER A 1 352 ? 12.713 22.822 -35.201 1.00 48.66 352 SER A N 1
ATOM 2773 C CA . SER A 1 352 ? 11.605 23.264 -36.049 1.00 48.66 352 SER A CA 1
ATOM 2774 C C . SER A 1 352 ? 10.490 22.221 -36.126 1.00 48.66 352 SER A C 1
ATOM 2776 O O . SER A 1 352 ? 10.620 21.238 -36.851 1.00 48.66 352 SER A O 1
ATOM 2778 N N . GLU A 1 353 ? 9.409 22.573 -35.414 1.00 39.94 353 GLU A N 1
ATOM 2779 C CA . GLU A 1 353 ? 8.040 22.016 -35.311 1.00 39.94 353 GLU A CA 1
ATOM 2780 C C . GLU A 1 353 ? 7.718 21.029 -34.173 1.00 39.94 353 GLU A C 1
ATOM 2782 O O . GLU A 1 353 ? 8.144 19.852 -34.184 1.00 39.94 353 GLU A O 1
#

Sequence (353 aa):
MKSNPNRLWLVAVALGWAFDFLFWKHAPGVNFAIYVVMCLVGGMYLLLGVEKTRPARDALWLLIPILFFATVTFVRAEPLTAFLAHFLTLFLLGVFVITYLGGRWVWYGLWDYVTGFLKLGGNMLVKPLTFSAEVRKESAERGDPPKRSAWPVVRGLIIALPIVAIFAALLSSADAVFEKGLHDFLYALNLDNLPELIFRLCYILVGAYLLAGVFLHAATQSKDETLLNGQKSVLGQFLGFTESAIVLGSVAILFVSFVVVQFQYFFGGQANIHIDGYTFSEYARRGFGELVAVAFFSLLLILGFGAVTRRESETQRKTFSALSVGIVALVLVMLVSAYRRLVLYETAYGFSE

Foldseek 3Di:
DLVCVPLLLVLLLVLLVLCCVLPPVDDCALSVLVSLVSLVVSLCCCQCVPVVQAFDPLLVVLVVLLNVLSNQLNVDPDVVSNVVSSVVNVLSLLLSLLQRRPSPSVVDDPVNSVVSSVVLVVLLPQVLQVSLLVSVVVCVVVVPPPPPDCVLVVLLCLVQLLVLVLLLVLLLQQDVLSVVVVVVVCVVVVNPCSVVVSVSSVSSVVSSSSSSSSSSSSNPPSHPDDDDDDDDDSADQNRELSSLLSNLVSNLVSLVVSLVSLVCVVPVDPPPPPPDPDDLVVNLPTRLVSLVVSLVVLVVSLVVNVRRYDDPDPVSVVSSVVSSVSSNVSSVSVNVSSVVSNVVVCVVPPPDD

pLDDT: mean 76.83, std 14.22, range [30.38, 94.75]